Protein AF-A0A349PHR3-F1 (afdb_monomer)

Solvent-accessible surface area (backbone atoms only — not comparable to full-atom values): 12576 Å² total; per-residue (Å²): 135,86,79,81,54,74,72,58,55,54,52,53,52,52,51,49,53,53,52,50,49,48,57,55,53,65,63,70,66,66,76,68,37,60,29,52,34,39,38,37,39,33,27,67,46,42,66,54,69,67,26,70,79,80,62,69,83,48,70,65,55,51,51,50,51,50,54,54,55,48,50,53,45,59,47,47,75,67,58,53,95,42,33,35,38,40,33,39,35,74,45,47,64,70,58,47,63,70,29,44,84,74,42,66,46,42,38,50,51,50,51,36,33,72,72,43,44,85,36,43,45,79,45,58,47,95,66,96,73,69,46,48,66,58,45,50,49,52,51,52,56,37,43,79,66,45,32,40,82,42,82,78,28,41,38,35,30,24,25,40,51,52,78,73,41,28,46,52,47,35,53,29,47,36,67,38,57,64,45,78,48,72,50,41,74,42,66,92,58,24,67,71,94,53,88,76,54,82,71,45,85,53,54,67,54,54,49,44,56,62,60,71,73,44,98,72,82,85,83,86,84,128

Foldseek 3Di:
DDDDDPVVVVVVVVVVVVVVVVVVVVVVPLPQAEAQEEEEAWALCPCVVVCVVPHPPDPVVVVQSVVLLVVVLVVLLVADPNYAYEYEHAAAPVVLVVCCPPDDRSVSLVSSCVSQPLRYHYDYDPDQAAALVNLVVVQVSCVVSRYHYDLQHAAEFEYEDVPRIRLRVQVRCCVNVVRPDRYHYDVVSYDDDPVPCVPPPCPVVSCCCVVVVDPDDDDPDD

Mean predicted aligned error: 12.17 Å

Sequence (222 aa):
MSKEWPGQVAKKEIERTKNVSKSIIENKEMKEKKVVKIHFLIHPGYLSDVKFHGYITSNEELENYNLLMDKYIEQAKKIGENELMVIFSHTEKDDFKKDLFTKLYTKKIKEIKDILGNRSIVIFMDGYELDEKDIENIKKIASARGYKFNENVLTEAYGEMLTNCVVNWAVGLNKAGKFINKTTIRSKLTDLDTSDWTKSKDLPKIKKEYEEGYEGNYVNII

Radius of gyration: 22.59 Å; Cα contacts (8 Å, |Δi|>4): 272; chains: 1; bounding box: 75×50×40 Å

pLDDT: mean 76.88, std 19.84, range [28.78, 98.5]

Nearest PDB structures (foldseek):
  4zcq-assembly1_A-2  TM=3.646E-01  e=7.552E-03  Plasmodium falciparum 3D7
  7py9-assembly1_A  TM=3.901E-01  e=1.181E-02  Plasmodium falciparum
  3wql-assembly2_D  TM=2.836E-01  e=3.727E-02  Mycobacterium tuberculosis
  4zdj-assembly1_A  TM=2.692E-01  e=3.471E+00  Mycobacterium tuberculosis H37Rv
  8fvd-assembly1_A-2  TM=2.038E-01  e=3.055E+00  Escherichia coli

Structure (mmCIF, N/CA/C/O backbone):
data_AF-A0A349PHR3-F1
#
_entry.id   AF-A0A349PHR3-F1
#
loop_
_atom_site.group_PDB
_atom_site.id
_atom_site.type_symbol
_atom_site.label_atom_id
_atom_site.label_alt_id
_atom_site.label_comp_id
_atom_site.label_asym_id
_atom_site.label_entity_id
_atom_site.label_seq_id
_atom_site.pdbx_PDB_ins_code
_atom_site.Cartn_x
_atom_site.Cartn_y
_atom_site.Cartn_z
_atom_site.occupancy
_atom_site.B_iso_or_equiv
_atom_site.auth_seq_id
_atom_site.auth_comp_id
_atom_site.auth_asym_id
_atom_site.auth_atom_id
_atom_site.pdbx_PDB_model_num
ATOM 1 N N . MET A 1 1 ? -50.017 -32.350 -12.535 1.00 45.41 1 MET A N 1
ATOM 2 C CA . MET A 1 1 ? -49.405 -31.195 -11.839 1.00 45.41 1 MET A CA 1
ATOM 3 C C . MET A 1 1 ? -49.834 -31.237 -10.378 1.00 45.41 1 MET A C 1
ATOM 5 O O . MET A 1 1 ? -51.006 -31.013 -10.102 1.00 45.41 1 MET A O 1
ATOM 9 N N . SER A 1 2 ? -48.946 -31.623 -9.458 1.00 49.09 2 SER A N 1
ATOM 10 C CA . SER A 1 2 ? -49.258 -31.697 -8.023 1.00 49.09 2 SER A CA 1
ATOM 11 C C . SER A 1 2 ? -49.230 -30.298 -7.408 1.00 49.09 2 SER A C 1
ATOM 13 O O . SER A 1 2 ? -48.183 -29.653 -7.397 1.00 49.09 2 SER A O 1
ATOM 15 N N . LYS A 1 3 ? -50.375 -29.822 -6.911 1.00 55.03 3 LYS A N 1
ATOM 16 C CA . LYS A 1 3 ? -50.445 -28.599 -6.101 1.00 55.03 3 LYS A CA 1
ATOM 17 C C . LYS A 1 3 ? -49.887 -28.917 -4.710 1.00 55.03 3 LYS A C 1
ATOM 19 O O . LYS A 1 3 ? -50.399 -29.822 -4.052 1.00 55.03 3 LYS A O 1
ATOM 24 N N . GLU A 1 4 ? -48.823 -28.223 -4.301 1.00 54.09 4 GLU A N 1
ATOM 25 C CA . GLU A 1 4 ? -48.283 -28.323 -2.938 1.00 54.09 4 GLU A CA 1
ATOM 26 C C . GLU A 1 4 ? -49.389 -27.994 -1.921 1.00 54.09 4 GLU A C 1
ATOM 28 O O . GLU A 1 4 ? -50.206 -27.093 -2.130 1.00 54.09 4 GLU A O 1
ATOM 33 N N . TRP A 1 5 ? -49.441 -28.757 -0.829 1.00 56.88 5 TRP A N 1
ATOM 34 C CA . TRP A 1 5 ? -50.451 -28.569 0.210 1.00 56.88 5 TRP A CA 1
ATOM 35 C C . TRP A 1 5 ? -50.189 -27.264 0.984 1.00 56.88 5 TRP A C 1
ATOM 37 O O . TRP A 1 5 ? -49.035 -26.996 1.329 1.00 56.88 5 TRP A O 1
ATOM 47 N N . PRO A 1 6 ? -51.226 -26.484 1.353 1.00 58.38 6 PRO A N 1
ATOM 48 C CA . PRO A 1 6 ? -51.065 -25.184 2.021 1.00 58.38 6 PRO A CA 1
ATOM 49 C C . PRO A 1 6 ? -50.175 -25.219 3.278 1.00 58.38 6 PRO A C 1
ATOM 51 O O . PRO A 1 6 ? -49.424 -24.284 3.547 1.00 58.38 6 PRO A O 1
ATOM 54 N N . GLY A 1 7 ? -50.188 -26.334 4.020 1.00 59.53 7 GLY A N 1
ATOM 55 C CA . GLY A 1 7 ? -49.346 -26.527 5.206 1.00 59.53 7 GLY A CA 1
ATOM 56 C C . GLY A 1 7 ? -47.845 -26.703 4.924 1.00 59.53 7 GLY A C 1
ATOM 57 O O . GLY A 1 7 ? -47.030 -26.455 5.812 1.00 59.53 7 GLY A O 1
ATOM 58 N N . GLN A 1 8 ? -47.454 -27.105 3.710 1.00 59.97 8 GLN A N 1
ATOM 59 C CA . GLN A 1 8 ? -46.046 -27.204 3.294 1.00 59.97 8 GLN A CA 1
ATOM 60 C C . GLN A 1 8 ? -45.485 -25.837 2.884 1.00 59.97 8 GLN A C 1
ATOM 62 O O . GLN A 1 8 ? -44.327 -25.537 3.179 1.00 59.97 8 GLN A O 1
ATOM 67 N N . VAL A 1 9 ? -46.326 -24.987 2.287 1.00 63.41 9 VAL A N 1
ATOM 68 C CA . VAL A 1 9 ? -45.980 -23.608 1.913 1.00 63.41 9 VAL A CA 1
ATOM 69 C C . VAL A 1 9 ? -45.727 -22.765 3.168 1.00 63.41 9 VAL A C 1
ATOM 71 O O . VAL A 1 9 ? -44.671 -22.148 3.290 1.00 63.41 9 VAL A O 1
ATOM 74 N N . ALA A 1 10 ? -46.614 -22.853 4.166 1.00 62.81 10 ALA A N 1
ATOM 75 C CA . ALA A 1 10 ? -46.469 -22.125 5.428 1.00 62.81 10 ALA A CA 1
ATOM 76 C C . ALA A 1 10 ? -45.203 -22.520 6.217 1.00 62.81 10 ALA A C 1
ATOM 78 O O . ALA A 1 10 ? -44.524 -21.660 6.776 1.00 62.81 10 ALA A O 1
ATOM 79 N N . LYS A 1 11 ? -44.831 -23.810 6.238 1.00 64.75 11 LYS A N 1
ATOM 80 C CA . LYS A 1 11 ? -43.599 -24.268 6.909 1.00 64.75 11 LYS A CA 1
ATOM 81 C C . LYS A 1 11 ? -42.330 -23.748 6.226 1.00 64.75 11 LYS A C 1
ATOM 83 O O . LYS A 1 11 ? -41.444 -23.254 6.921 1.00 64.75 11 LYS A O 1
ATOM 88 N N . LYS A 1 12 ? -42.270 -23.787 4.887 1.00 64.62 12 LYS A N 1
ATOM 89 C CA . LYS A 1 12 ? -41.150 -23.221 4.111 1.00 64.62 12 LYS A CA 1
ATOM 90 C C . LYS A 1 12 ? -41.003 -21.716 4.341 1.00 64.62 12 LYS A C 1
ATOM 92 O O . LYS A 1 12 ? -39.885 -21.222 4.432 1.00 64.62 12 LYS A O 1
ATOM 97 N N . GLU A 1 13 ? -42.109 -20.985 4.444 1.00 59.78 13 GLU A N 1
ATOM 98 C CA . GLU A 1 13 ? -42.100 -19.528 4.611 1.00 59.78 13 GLU A CA 1
ATOM 99 C C . GLU A 1 13 ? -41.657 -19.098 6.020 1.00 59.78 13 GLU A C 1
ATOM 101 O O . GLU A 1 13 ? -40.880 -18.149 6.161 1.00 59.78 13 GLU A O 1
ATOM 106 N N . ILE A 1 14 ? -42.037 -19.864 7.051 1.00 67.12 14 ILE A N 1
ATOM 107 C CA . ILE A 1 14 ? -41.562 -19.694 8.435 1.00 67.12 14 ILE A CA 1
ATOM 108 C C . ILE A 1 14 ? -40.063 -20.020 8.559 1.00 67.12 14 ILE A C 1
ATOM 110 O O . ILE A 1 14 ? -39.328 -19.313 9.249 1.00 67.12 14 ILE A O 1
ATOM 114 N N . GLU A 1 15 ? -39.570 -21.066 7.891 1.00 62.00 15 GLU A N 1
ATOM 115 C CA . GLU A 1 15 ? -38.131 -21.374 7.862 1.00 62.00 15 GLU A CA 1
ATOM 116 C C . GLU A 1 15 ? -37.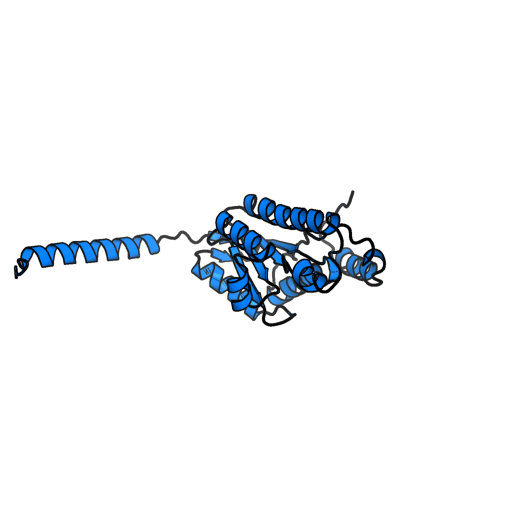328 -20.313 7.106 1.00 62.00 15 GLU A C 1
ATOM 118 O O . GLU A 1 15 ? -36.250 -19.919 7.555 1.00 62.00 15 GLU A O 1
ATOM 123 N N . ARG A 1 16 ? -37.867 -19.781 6.003 1.00 61.28 16 ARG A N 1
ATOM 124 C CA . ARG A 1 16 ? -37.243 -18.680 5.259 1.00 61.28 16 ARG A CA 1
ATOM 125 C C . ARG A 1 16 ? -37.130 -17.422 6.111 1.00 61.28 16 ARG A C 1
ATOM 127 O O . ARG A 1 16 ? -36.059 -16.830 6.167 1.00 61.28 16 ARG A O 1
ATOM 134 N N . THR A 1 17 ? -38.197 -17.040 6.811 1.00 57.16 17 THR A N 1
ATOM 135 C CA . THR A 1 17 ? -38.182 -15.871 7.706 1.00 57.16 17 THR A CA 1
ATOM 136 C C . THR A 1 17 ? -37.258 -16.069 8.904 1.00 57.16 17 THR A C 1
ATOM 138 O O . THR A 1 17 ? -36.559 -15.127 9.267 1.00 57.16 17 THR A O 1
ATOM 141 N N . LYS A 1 18 ? -37.165 -17.282 9.467 1.00 57.50 18 LYS A N 1
ATOM 142 C CA . LYS A 1 18 ? -36.185 -17.608 10.520 1.00 57.50 18 LYS A CA 1
ATOM 143 C C . LYS A 1 18 ? -34.737 -17.561 10.028 1.00 57.50 18 LYS A C 1
ATOM 145 O O . LYS A 1 18 ? -33.874 -17.071 10.748 1.00 57.50 18 LYS A O 1
ATOM 150 N N . ASN A 1 19 ? -34.455 -18.025 8.812 1.00 54.72 19 ASN A N 1
ATOM 151 C CA . ASN A 1 19 ? -33.108 -17.942 8.238 1.00 54.72 19 ASN A CA 1
ATOM 152 C C . ASN A 1 19 ? -32.719 -16.499 7.893 1.00 54.72 19 ASN A C 1
ATOM 154 O O . ASN A 1 19 ? -31.592 -16.084 8.158 1.00 54.72 19 ASN A O 1
ATOM 158 N N . VAL A 1 20 ? -33.662 -15.708 7.374 1.00 56.00 20 VAL A N 1
ATOM 159 C CA . VAL A 1 20 ? -33.454 -14.279 7.112 1.00 56.00 20 VAL A CA 1
ATOM 160 C C . VAL A 1 20 ? -33.231 -13.524 8.422 1.00 56.00 20 VAL A C 1
ATOM 162 O O . VAL A 1 20 ? -32.259 -12.779 8.527 1.00 56.00 20 VAL A O 1
ATOM 165 N N . SER A 1 21 ? -34.038 -13.765 9.459 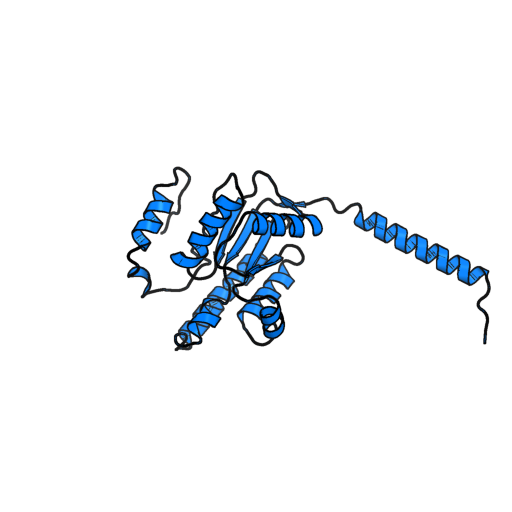1.00 52.09 21 SER A N 1
ATOM 166 C CA . SER A 1 21 ? -33.853 -13.110 10.758 1.00 52.09 21 SER A CA 1
ATOM 167 C C . SER A 1 21 ? -32.532 -13.502 11.420 1.00 52.09 21 SER A C 1
ATOM 169 O O . SER A 1 21 ? -31.841 -12.626 11.933 1.00 52.09 21 SER A O 1
ATOM 171 N N . LYS A 1 22 ? -32.108 -14.768 11.323 1.00 47.50 22 LYS A N 1
ATOM 172 C CA . LYS A 1 22 ? -30.804 -15.219 11.830 1.00 47.50 22 LYS A CA 1
ATOM 173 C C . LYS A 1 22 ? -29.631 -14.565 11.087 1.00 47.50 22 LYS A C 1
ATOM 175 O O . LYS A 1 22 ? -28.725 -14.069 11.743 1.00 47.50 22 LYS A O 1
ATOM 180 N N . SER A 1 23 ? -29.702 -14.426 9.759 1.00 51.38 23 SER A N 1
ATOM 181 C CA . SER A 1 23 ? -28.680 -13.703 8.973 1.00 51.38 23 SER A CA 1
ATOM 182 C C . SER A 1 23 ? -28.636 -12.191 9.243 1.00 51.38 23 SER A C 1
ATOM 184 O O . SER A 1 23 ? -27.585 -11.563 9.121 1.00 51.38 23 SER A O 1
ATOM 186 N N . ILE A 1 24 ? -29.767 -11.589 9.629 1.00 51.59 24 ILE A N 1
ATOM 187 C CA . ILE A 1 24 ? -29.847 -10.170 10.004 1.00 51.59 24 ILE A CA 1
ATOM 188 C C . ILE A 1 24 ? -29.285 -9.959 11.417 1.00 51.59 24 ILE A C 1
ATOM 190 O O . ILE A 1 24 ? -28.655 -8.934 11.677 1.00 51.59 24 ILE A O 1
ATOM 194 N N . ILE A 1 25 ? -29.487 -10.920 12.324 1.00 50.75 25 ILE A N 1
ATOM 195 C CA . ILE A 1 25 ? -28.972 -10.874 13.698 1.00 50.75 25 ILE A CA 1
ATOM 196 C C . ILE A 1 25 ? -27.465 -11.175 13.730 1.00 50.75 25 ILE A C 1
ATOM 198 O O . ILE A 1 25 ? -26.729 -10.437 14.378 1.00 50.75 25 ILE A O 1
ATOM 202 N N . GLU A 1 26 ? -26.978 -12.159 12.969 1.00 46.06 26 GLU A N 1
ATOM 203 C CA . GLU A 1 26 ? -25.538 -12.459 12.854 1.00 46.06 26 GLU A CA 1
ATOM 204 C C . GLU A 1 26 ? -24.746 -11.300 12.213 1.00 46.06 26 GLU A C 1
ATOM 206 O O . GLU A 1 26 ? -23.590 -11.078 12.564 1.00 46.06 26 GLU A O 1
ATOM 211 N N . ASN A 1 27 ? -25.379 -10.479 11.365 1.00 48.00 27 ASN A N 1
ATOM 212 C CA . ASN A 1 27 ? -24.777 -9.242 10.847 1.00 48.00 27 ASN A CA 1
ATOM 213 C C . ASN A 1 27 ? -24.788 -8.065 11.842 1.00 48.00 27 ASN A C 1
ATOM 215 O O . ASN A 1 27 ? -24.063 -7.092 11.638 1.00 48.00 27 ASN A O 1
ATOM 219 N N . LYS A 1 28 ? -25.596 -8.113 12.910 1.00 44.31 28 LYS A N 1
ATOM 220 C CA . LYS A 1 28 ? -25.728 -7.010 13.880 1.00 44.31 28 LYS A CA 1
ATOM 221 C C . LYS A 1 28 ? -24.691 -7.039 15.006 1.00 44.31 28 LYS A C 1
ATOM 223 O O . LYS A 1 28 ? -24.535 -6.030 15.686 1.00 44.31 28 LYS A O 1
ATOM 228 N N . GLU A 1 29 ? -23.950 -8.136 15.165 1.00 45.47 29 GLU A N 1
ATOM 229 C CA . GLU A 1 29 ? -22.867 -8.271 16.151 1.00 45.47 29 GLU A CA 1
ATOM 230 C C . GLU A 1 29 ? -21.478 -8.430 15.510 1.00 45.47 29 GLU A C 1
ATOM 232 O O . GLU A 1 29 ? -20.589 -9.081 16.065 1.00 45.47 29 GLU A O 1
ATOM 237 N N . MET A 1 30 ? -21.215 -7.787 14.366 1.00 53.91 30 MET A N 1
ATOM 238 C CA . MET A 1 30 ? -19.819 -7.485 14.041 1.00 53.91 30 MET A CA 1
ATOM 239 C C . MET A 1 30 ? -19.296 -6.511 15.100 1.00 53.91 30 MET A C 1
ATOM 241 O O . MET A 1 30 ? -19.523 -5.305 15.016 1.00 53.91 30 MET A O 1
ATOM 245 N N . LYS A 1 31 ? -18.606 -7.042 16.120 1.00 64.06 31 LYS A N 1
ATOM 246 C CA . LYS A 1 31 ? -17.778 -6.242 17.026 1.00 64.06 31 LYS A CA 1
ATOM 247 C C . LYS A 1 31 ? -16.831 -5.422 16.164 1.00 64.06 31 LYS A C 1
ATOM 249 O O . LYS A 1 31 ? -15.899 -5.947 15.559 1.00 64.06 31 LYS A O 1
ATOM 254 N N . GLU A 1 32 ? -17.132 -4.140 16.089 1.00 74.69 32 GLU A N 1
ATOM 255 C CA . GLU A 1 32 ? -16.402 -3.177 15.294 1.00 74.69 32 GLU A CA 1
ATOM 256 C C . GLU A 1 32 ? -14.923 -3.178 15.693 1.00 74.69 32 GLU A C 1
ATOM 258 O O . GLU A 1 32 ? -14.577 -3.005 16.866 1.00 74.69 32 GLU A O 1
ATOM 263 N N . LYS A 1 33 ? -14.039 -3.424 14.724 1.00 88.19 33 LYS A N 1
ATOM 264 C CA . LYS A 1 33 ? -12.601 -3.548 14.967 1.00 88.19 33 LYS A CA 1
ATOM 265 C C . LYS A 1 33 ? -11.946 -2.179 14.856 1.00 88.19 33 LYS A C 1
ATOM 267 O O . LYS A 1 33 ? -12.057 -1.509 13.829 1.00 88.19 33 LYS A O 1
ATOM 272 N N . LYS A 1 34 ? -11.240 -1.754 15.903 1.00 92.62 34 LYS A N 1
ATOM 273 C CA . LYS A 1 34 ? -10.456 -0.513 15.866 1.00 92.62 34 LYS A CA 1
ATOM 274 C C . LYS A 1 34 ? -9.141 -0.757 15.137 1.00 92.62 34 LYS A C 1
ATOM 276 O O . LYS A 1 34 ? -8.367 -1.618 15.540 1.00 92.62 34 LYS A O 1
ATOM 281 N N . VAL A 1 35 ? -8.884 0.021 14.095 1.00 93.75 35 VAL A N 1
ATOM 282 C CA . VAL A 1 35 ? -7.637 -0.030 13.330 1.00 93.75 35 VAL A CA 1
ATOM 283 C C . VAL A 1 35 ? -6.538 0.653 14.129 1.00 93.75 35 VAL A C 1
ATOM 285 O O . VAL A 1 35 ? -6.655 1.834 14.450 1.00 93.75 35 VAL A O 1
ATOM 288 N N . VAL A 1 36 ? -5.471 -0.080 14.441 1.00 95.12 36 VAL A N 1
ATOM 289 C CA . VAL A 1 36 ? -4.308 0.450 15.174 1.00 95.12 36 VAL A CA 1
ATOM 290 C C . VAL A 1 36 ? -3.174 0.869 14.244 1.00 95.12 36 VAL A C 1
ATOM 292 O O . VAL A 1 36 ? -2.389 1.744 14.604 1.00 95.12 36 VAL A O 1
ATOM 295 N N . LYS A 1 37 ? -3.105 0.288 13.040 1.00 96.88 37 LYS A N 1
ATOM 296 C CA . LYS A 1 37 ? -2.098 0.622 12.032 1.00 96.88 37 LYS A CA 1
ATOM 297 C C . LYS A 1 37 ? -2.620 0.449 10.606 1.00 96.88 37 LYS A C 1
ATOM 299 O O . LYS A 1 37 ? -3.378 -0.483 10.330 1.00 96.88 37 LYS A O 1
ATOM 304 N N . ILE A 1 38 ? -2.177 1.319 9.703 1.00 97.31 38 ILE A N 1
ATOM 305 C CA . ILE A 1 38 ? -2.417 1.221 8.263 1.00 97.31 38 ILE A CA 1
ATOM 306 C C . ILE A 1 38 ? -1.081 1.131 7.531 1.00 97.31 38 ILE A C 1
ATOM 308 O O . ILE A 1 38 ? -0.176 1.930 7.757 1.00 97.31 38 ILE A O 1
ATOM 312 N N . HIS A 1 39 ? -0.988 0.159 6.635 1.00 98.25 39 HIS A N 1
ATOM 313 C CA . HIS A 1 39 ? 0.140 -0.059 5.745 1.00 98.25 39 HIS A CA 1
ATOM 314 C C . HIS A 1 39 ? -0.225 0.420 4.344 1.00 98.25 39 HIS A C 1
ATOM 316 O O . HIS A 1 39 ? -1.126 -0.135 3.723 1.00 98.25 39 HIS A O 1
ATOM 322 N N . PHE A 1 40 ? 0.464 1.431 3.842 1.00 97.44 40 PHE A N 1
ATOM 323 C CA . PHE A 1 40 ? 0.283 1.972 2.506 1.00 97.44 40 PHE A CA 1
ATOM 324 C C . PHE A 1 40 ? 1.320 1.368 1.562 1.00 97.44 40 PHE A C 1
ATOM 326 O O . PHE A 1 40 ? 2.506 1.676 1.664 1.00 97.44 40 PHE A O 1
ATOM 333 N N . LEU A 1 41 ? 0.856 0.507 0.656 1.00 97.00 41 LEU A N 1
ATOM 334 C CA . LEU A 1 41 ? 1.654 -0.043 -0.432 1.00 97.00 41 LEU A CA 1
ATOM 335 C C . LEU A 1 41 ? 1.469 0.835 -1.675 1.00 97.00 41 LEU A C 1
ATOM 337 O O . LEU A 1 41 ? 0.390 0.857 -2.270 1.00 97.00 41 LEU A O 1
ATOM 341 N N . ILE A 1 42 ? 2.509 1.578 -2.037 1.00 93.81 42 ILE A N 1
ATOM 342 C CA . ILE A 1 42 ? 2.483 2.595 -3.086 1.00 93.81 42 ILE A CA 1
ATOM 343 C C . ILE A 1 42 ? 2.948 1.996 -4.414 1.00 93.81 42 ILE A C 1
ATOM 345 O O . ILE A 1 42 ? 4.096 1.579 -4.548 1.00 93.81 42 ILE A O 1
ATOM 349 N N . HIS A 1 43 ? 2.051 1.993 -5.396 1.00 91.00 43 HIS A N 1
ATOM 350 C CA . HIS A 1 43 ? 2.325 1.698 -6.803 1.00 91.00 43 HIS A CA 1
ATOM 351 C C . HIS A 1 43 ? 3.070 0.376 -7.079 1.00 91.00 43 HIS A C 1
ATOM 353 O O . HIS A 1 43 ? 4.031 0.373 -7.848 1.00 91.00 43 HIS A O 1
ATOM 359 N N . PRO A 1 44 ? 2.657 -0.767 -6.495 1.00 91.00 44 PRO A N 1
ATOM 360 C CA . PRO A 1 44 ? 3.272 -2.042 -6.848 1.00 91.00 44 PRO A CA 1
ATOM 361 C C . PRO A 1 44 ? 2.988 -2.351 -8.327 1.00 91.00 44 PRO A C 1
ATOM 363 O O . PRO A 1 44 ? 1.827 -2.400 -8.739 1.00 91.00 44 PRO A O 1
ATOM 366 N N . GLY A 1 45 ? 4.031 -2.576 -9.121 1.00 86.81 45 GLY A N 1
ATOM 367 C CA . GLY A 1 45 ? 3.924 -2.754 -10.570 1.00 86.81 45 GLY A CA 1
ATOM 368 C C . GLY A 1 45 ? 4.333 -1.558 -11.413 1.00 86.81 45 GLY A C 1
ATOM 369 O O . GLY A 1 45 ? 4.493 -1.731 -12.621 1.00 86.81 45 GLY A O 1
ATOM 370 N N . TYR A 1 46 ? 4.529 -0.378 -10.834 1.00 85.62 46 TYR A N 1
ATOM 371 C CA . TYR A 1 46 ? 4.825 0.831 -11.598 1.00 85.62 46 TYR A CA 1
ATOM 372 C C . TYR A 1 46 ? 6.146 0.750 -12.351 1.00 85.62 46 TYR A C 1
ATOM 374 O O . TYR A 1 46 ? 6.193 1.043 -13.543 1.00 85.62 46 TYR A O 1
ATOM 382 N N . LEU A 1 47 ? 7.209 0.283 -11.701 1.00 78.69 47 LEU A N 1
ATOM 383 C CA . LEU A 1 47 ? 8.474 -0.024 -12.345 1.00 78.69 47 LEU A CA 1
ATOM 384 C C . LEU A 1 47 ? 8.267 -1.008 -13.482 1.00 78.69 47 LEU A C 1
ATOM 386 O O . LEU A 1 47 ? 8.860 -0.812 -14.532 1.00 78.69 47 LEU A O 1
ATOM 390 N N . SER A 1 48 ? 7.416 -2.022 -13.317 1.00 76.75 48 SER A N 1
ATOM 391 C CA . SER A 1 48 ? 7.154 -2.938 -14.421 1.00 76.75 48 SER A CA 1
ATOM 392 C C . SER A 1 48 ? 6.445 -2.236 -15.589 1.00 76.75 48 SER A C 1
ATOM 394 O O . SER A 1 48 ? 6.910 -2.274 -16.717 1.00 76.75 48 SER A O 1
ATOM 396 N N . ASP A 1 49 ? 5.392 -1.464 -15.369 1.00 75.50 49 ASP A N 1
ATOM 397 C CA . ASP A 1 49 ? 4.671 -0.881 -16.507 1.00 75.50 49 ASP A CA 1
ATOM 398 C C . ASP A 1 49 ? 5.412 0.299 -17.163 1.00 75.50 49 ASP A C 1
ATOM 400 O O . ASP A 1 49 ? 5.389 0.449 -18.388 1.00 75.50 49 ASP A O 1
ATOM 404 N N . VAL A 1 50 ? 6.132 1.103 -16.376 1.00 69.00 50 VAL A N 1
ATOM 405 C CA . VAL A 1 50 ? 6.889 2.263 -16.870 1.00 69.00 50 VAL A CA 1
ATOM 406 C C . VAL A 1 50 ? 8.249 1.858 -17.438 1.00 69.00 50 VAL A C 1
ATOM 408 O O . VAL A 1 50 ? 8.672 2.419 -18.448 1.00 69.00 50 VAL A O 1
ATOM 411 N N . LYS A 1 51 ? 8.935 0.863 -16.854 1.00 60.56 51 LYS A N 1
ATOM 412 C CA . LYS A 1 51 ? 10.228 0.384 -17.374 1.00 60.56 51 LYS A CA 1
ATOM 413 C C . LYS A 1 51 ? 10.106 -0.708 -18.428 1.00 60.56 51 LYS A C 1
ATOM 415 O O . LYS A 1 51 ? 11.059 -0.872 -19.179 1.00 60.56 51 LYS A O 1
ATOM 420 N N . PHE A 1 52 ? 9.002 -1.440 -18.575 1.00 53.16 52 PHE A N 1
ATOM 421 C CA . PHE A 1 52 ? 8.903 -2.432 -19.664 1.00 53.16 52 PHE A CA 1
ATOM 422 C C . PHE A 1 52 ? 8.719 -1.795 -21.057 1.00 53.16 52 PHE A C 1
ATOM 424 O O . PHE A 1 52 ? 8.724 -2.504 -22.058 1.00 53.16 52 PHE A O 1
ATOM 431 N N . HIS A 1 53 ? 8.690 -0.460 -21.140 1.00 47.81 53 HIS A N 1
ATOM 432 C CA . HIS A 1 53 ? 8.962 0.296 -22.367 1.00 47.81 53 HIS A CA 1
ATOM 433 C C . HIS A 1 53 ? 10.461 0.637 -22.575 1.00 47.81 53 HIS A C 1
ATOM 435 O O . HIS A 1 53 ? 10.766 1.495 -23.401 1.00 47.81 53 HIS A O 1
ATOM 441 N N . GLY A 1 54 ? 11.412 -0.015 -21.876 1.00 45.34 54 GLY A N 1
ATOM 442 C CA . GLY A 1 54 ? 12.837 0.055 -22.259 1.00 45.34 54 GLY A CA 1
ATOM 443 C C . GLY A 1 54 ? 13.946 -0.258 -21.236 1.00 45.34 54 GLY A C 1
ATOM 444 O O . GLY A 1 54 ? 15.100 -0.044 -21.587 1.00 45.34 54 GLY A O 1
ATOM 445 N N . TYR A 1 55 ? 13.671 -0.724 -20.009 1.00 49.69 55 TYR A N 1
ATOM 446 C CA . TYR A 1 55 ? 14.686 -0.784 -18.938 1.00 49.69 55 TYR A CA 1
ATOM 447 C C . TYR A 1 55 ? 14.755 -2.046 -18.061 1.00 49.69 55 TYR A C 1
ATOM 449 O O . TYR A 1 55 ? 15.783 -2.196 -17.423 1.00 49.69 55 TYR A O 1
ATOM 457 N N . ILE A 1 56 ? 13.780 -2.972 -18.017 1.00 53.56 56 ILE A N 1
ATOM 458 C CA . ILE A 1 56 ? 14.110 -4.331 -17.517 1.00 53.56 56 ILE A CA 1
ATOM 459 C C . ILE A 1 56 ? 14.753 -5.067 -18.683 1.00 53.56 56 ILE A C 1
ATOM 461 O O . ILE A 1 56 ? 14.072 -5.626 -19.542 1.00 53.56 56 ILE A O 1
ATOM 465 N N . THR A 1 57 ? 16.071 -4.960 -18.763 1.00 56.00 57 THR A N 1
ATOM 466 C CA . THR A 1 57 ? 16.866 -5.453 -19.894 1.00 56.00 57 THR A CA 1
ATOM 467 C C . THR A 1 57 ? 17.596 -6.749 -19.560 1.00 56.00 57 THR A C 1
ATOM 469 O O . THR A 1 57 ? 18.173 -7.375 -20.449 1.00 56.00 57 THR A O 1
ATOM 472 N N . SER A 1 58 ? 17.538 -7.181 -18.295 1.00 68.62 58 SER A N 1
ATOM 473 C CA . SER A 1 58 ? 18.247 -8.354 -17.789 1.00 68.62 58 SER A CA 1
ATOM 474 C C . SER A 1 58 ? 17.379 -9.249 -16.894 1.00 68.62 58 SER A C 1
ATOM 476 O O . SER A 1 58 ? 16.426 -8.806 -16.252 1.00 68.62 58 SER A O 1
ATOM 478 N N . ASN A 1 59 ? 17.744 -10.534 -16.820 1.00 77.12 59 ASN A N 1
ATOM 479 C CA . ASN A 1 59 ? 17.120 -11.488 -15.898 1.00 77.12 59 ASN A CA 1
ATOM 480 C C . ASN A 1 59 ? 17.320 -11.086 -14.425 1.00 77.12 59 ASN A C 1
ATOM 482 O O . ASN A 1 59 ? 16.438 -11.326 -13.610 1.00 77.12 59 ASN A O 1
ATOM 486 N N . GLU A 1 60 ? 18.440 -10.436 -14.097 1.00 77.31 60 GLU A N 1
ATOM 487 C CA . GLU A 1 60 ? 18.753 -9.972 -12.740 1.00 77.31 60 GLU A CA 1
ATOM 488 C C . GLU A 1 60 ? 17.756 -8.913 -12.254 1.00 77.31 60 GLU A C 1
ATOM 490 O O . GLU A 1 60 ? 17.251 -8.990 -11.136 1.00 77.31 60 GLU A O 1
ATOM 495 N N . GLU A 1 61 ? 17.407 -7.944 -13.100 1.00 75.12 61 GLU A N 1
ATOM 496 C CA . GLU A 1 61 ? 16.401 -6.928 -12.774 1.00 75.12 61 GLU A CA 1
ATOM 497 C C . GLU A 1 61 ? 15.011 -7.543 -12.563 1.00 75.12 61 GLU A C 1
ATOM 499 O O . GLU A 1 61 ? 14.278 -7.115 -11.669 1.00 75.12 61 GLU A O 1
ATOM 504 N N . LEU A 1 62 ? 14.658 -8.570 -13.344 1.00 78.69 62 LEU A N 1
ATOM 505 C CA . LEU A 1 62 ? 13.410 -9.314 -13.171 1.00 78.69 62 LEU A CA 1
ATOM 506 C C . LEU A 1 62 ? 13.397 -10.119 -11.861 1.00 78.69 62 LEU A C 1
ATOM 508 O O . LEU A 1 62 ? 12.391 -10.118 -11.153 1.00 78.69 62 LEU A O 1
ATOM 512 N N . GLU A 1 63 ? 14.495 -10.791 -11.514 1.00 82.00 63 GLU A N 1
ATOM 513 C CA . GLU A 1 63 ? 14.631 -11.514 -10.243 1.00 82.00 63 GLU A CA 1
ATOM 514 C C . GLU A 1 63 ? 14.526 -10.566 -9.050 1.00 82.00 63 GLU A C 1
ATOM 516 O O . GLU A 1 63 ? 13.751 -10.805 -8.124 1.00 82.00 63 GLU A O 1
ATOM 521 N N . ASN A 1 64 ? 15.233 -9.443 -9.110 1.00 81.19 64 ASN A N 1
ATOM 522 C CA . ASN A 1 64 ? 15.159 -8.371 -8.131 1.00 81.19 64 ASN A CA 1
ATOM 523 C C . ASN A 1 64 ? 13.723 -7.855 -7.966 1.00 81.19 64 ASN A C 1
ATOM 525 O O . ASN A 1 64 ? 13.205 -7.778 -6.848 1.00 81.19 64 ASN A O 1
ATOM 529 N N . TYR A 1 65 ? 13.046 -7.571 -9.076 1.00 84.38 65 TYR A N 1
ATOM 530 C CA . TYR A 1 65 ? 11.646 -7.163 -9.074 1.00 84.38 65 TYR A CA 1
ATOM 531 C C . TYR A 1 65 ? 10.739 -8.197 -8.387 1.00 84.38 65 TYR A C 1
ATOM 533 O O . TYR A 1 65 ? 9.937 -7.845 -7.517 1.00 84.38 65 TYR A O 1
ATOM 541 N N . ASN A 1 66 ? 10.917 -9.483 -8.699 1.00 87.69 66 ASN A N 1
ATOM 542 C CA . ASN A 1 66 ? 10.182 -10.570 -8.052 1.00 87.69 66 ASN A CA 1
ATOM 543 C C . ASN A 1 66 ? 10.446 -10.612 -6.541 1.00 87.69 66 ASN A C 1
ATOM 545 O O . ASN A 1 66 ? 9.497 -10.714 -5.765 1.00 87.69 66 ASN A O 1
ATOM 549 N N . LEU A 1 67 ? 11.703 -10.459 -6.110 1.00 89.06 67 LEU A N 1
ATOM 550 C CA . LEU A 1 67 ? 12.074 -10.422 -4.692 1.00 89.06 67 LEU A CA 1
ATOM 551 C C . LEU A 1 67 ? 11.399 -9.264 -3.951 1.00 89.06 67 LEU A C 1
ATOM 553 O O . LEU A 1 67 ? 10.977 -9.428 -2.804 1.00 89.06 67 LEU A O 1
ATOM 557 N N . LEU A 1 68 ? 11.282 -8.090 -4.575 1.00 89.06 68 LEU A N 1
ATOM 558 C CA . LEU A 1 68 ? 10.557 -6.966 -3.984 1.00 89.06 68 LEU A CA 1
ATOM 559 C C . LEU A 1 68 ? 9.062 -7.271 -3.849 1.00 89.06 68 LEU A C 1
ATOM 561 O O . LEU A 1 68 ? 8.495 -7.068 -2.774 1.00 89.06 68 LEU A O 1
ATOM 565 N N . MET A 1 69 ? 8.439 -7.812 -4.898 1.00 92.44 69 MET A N 1
ATOM 566 C CA . MET A 1 69 ? 7.038 -8.235 -4.843 1.00 92.44 69 MET A CA 1
ATOM 567 C C . MET A 1 69 ? 6.802 -9.282 -3.748 1.00 92.44 69 MET A C 1
ATOM 569 O O . MET A 1 69 ? 5.821 -9.196 -3.006 1.00 92.44 69 MET A O 1
ATOM 573 N N . ASP A 1 70 ? 7.715 -10.239 -3.591 1.00 93.81 70 ASP A N 1
ATOM 574 C CA . ASP A 1 70 ? 7.640 -11.267 -2.552 1.00 93.81 70 ASP A CA 1
ATOM 575 C C . ASP A 1 70 ? 7.773 -10.676 -1.145 1.00 93.81 70 ASP A C 1
ATOM 577 O O . ASP A 1 70 ? 7.055 -11.093 -0.235 1.00 93.81 70 ASP A O 1
ATOM 581 N N . LYS A 1 71 ? 8.590 -9.632 -0.949 1.00 93.94 71 LYS A N 1
ATOM 582 C CA . LYS A 1 71 ? 8.627 -8.901 0.331 1.00 93.94 71 LYS A CA 1
ATOM 583 C C . LYS A 1 71 ? 7.266 -8.304 0.693 1.00 93.94 71 LYS A C 1
ATOM 585 O O . LYS A 1 71 ? 6.932 -8.272 1.878 1.00 93.94 71 LYS A O 1
ATOM 590 N N . TYR A 1 72 ? 6.468 -7.854 -0.277 1.00 96.44 72 TYR A N 1
ATOM 591 C CA . TYR A 1 72 ? 5.115 -7.345 -0.009 1.00 96.44 72 TYR A CA 1
ATOM 592 C C . TYR A 1 72 ? 4.157 -8.451 0.421 1.00 96.44 72 TYR A C 1
ATOM 594 O O . TYR A 1 72 ? 3.367 -8.244 1.346 1.00 96.44 72 TYR A O 1
ATOM 602 N N . ILE A 1 73 ? 4.268 -9.637 -0.182 1.00 97.94 73 ILE A N 1
ATOM 603 C CA . ILE A 1 73 ? 3.532 -10.827 0.263 1.00 97.94 73 ILE A CA 1
ATOM 604 C C . ILE A 1 73 ? 3.916 -11.182 1.703 1.00 97.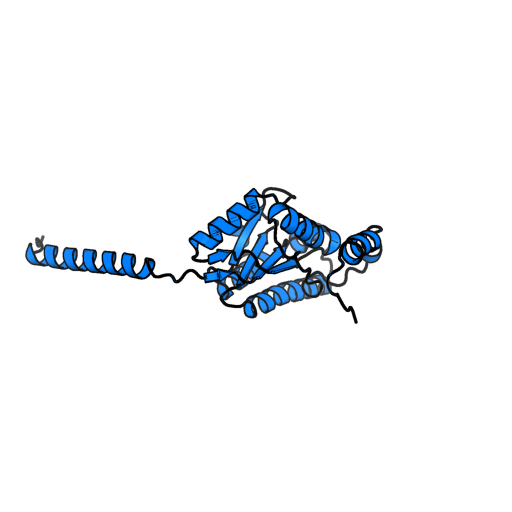94 73 ILE A C 1
ATOM 606 O O . ILE A 1 73 ? 3.048 -11.355 2.562 1.00 97.94 73 ILE A O 1
ATOM 610 N N . GLU A 1 74 ? 5.214 -11.247 1.996 1.00 97.38 74 GLU A N 1
ATOM 611 C CA . GLU A 1 74 ? 5.717 -11.561 3.336 1.00 97.38 74 GLU A CA 1
ATOM 612 C C . GLU A 1 74 ? 5.307 -10.516 4.372 1.00 97.38 74 GLU A C 1
ATOM 614 O O . GLU A 1 74 ? 5.009 -10.853 5.521 1.00 97.38 74 GLU A O 1
ATOM 619 N N . GLN A 1 75 ? 5.241 -9.246 3.977 1.00 97.25 75 GLN A N 1
ATOM 620 C CA . GLN A 1 75 ? 4.711 -8.195 4.829 1.00 97.25 75 GLN A CA 1
ATOM 621 C C . GLN A 1 75 ? 3.218 -8.405 5.100 1.00 97.25 75 GLN A C 1
ATOM 623 O O . GLN A 1 75 ? 2.808 -8.338 6.256 1.00 97.25 75 GLN A O 1
ATOM 628 N N . ALA A 1 76 ? 2.411 -8.734 4.086 1.00 98.12 76 ALA A N 1
ATOM 629 C CA . ALA A 1 76 ? 0.982 -9.003 4.254 1.00 98.12 76 ALA A CA 1
ATOM 630 C C . ALA A 1 76 ? 0.705 -10.148 5.246 1.00 98.12 76 ALA A C 1
ATOM 632 O O . ALA A 1 76 ? -0.213 -10.044 6.060 1.00 98.12 76 ALA A O 1
ATOM 633 N N . LYS A 1 77 ? 1.534 -11.199 5.258 1.00 98.12 77 LYS A N 1
ATOM 634 C CA . LYS A 1 77 ? 1.430 -12.309 6.228 1.00 98.12 77 LYS A CA 1
ATOM 635 C C . LYS A 1 77 ? 1.660 -11.878 7.682 1.00 98.12 77 LYS A C 1
ATOM 637 O O . LYS A 1 77 ? 1.174 -12.542 8.592 1.00 98.12 77 LYS A O 1
ATOM 642 N N . LYS A 1 78 ? 2.389 -10.781 7.912 1.00 97.38 78 LYS A N 1
ATOM 643 C CA . LYS A 1 78 ? 2.740 -10.262 9.249 1.00 97.38 78 LYS A CA 1
ATOM 644 C C . LYS A 1 78 ? 1.757 -9.219 9.783 1.00 97.38 78 LYS A C 1
ATOM 646 O O . LYS A 1 78 ? 1.826 -8.877 10.960 1.00 97.38 78 LYS A O 1
ATOM 651 N N . ILE A 1 79 ? 0.864 -8.700 8.940 1.00 96.88 79 ILE A N 1
ATOM 652 C CA . ILE A 1 79 ? -0.121 -7.686 9.332 1.00 96.88 79 ILE A CA 1
ATOM 653 C C . ILE A 1 79 ? -1.122 -8.294 10.317 1.00 96.88 79 ILE A C 1
ATOM 655 O O . ILE A 1 79 ? -1.757 -9.313 10.029 1.00 96.88 79 ILE A O 1
ATOM 659 N N . GLY A 1 80 ? -1.293 -7.634 11.464 1.00 94.62 80 GLY A N 1
ATOM 660 C CA . GLY A 1 80 ? -2.186 -8.071 12.538 1.00 94.62 80 GLY A CA 1
ATOM 661 C C . GLY A 1 80 ? -3.680 -7.948 12.207 1.00 94.62 80 GLY A C 1
ATOM 662 O O . GLY A 1 80 ? -4.090 -7.324 11.227 1.00 94.62 80 GLY A O 1
ATOM 663 N N . GLU A 1 81 ? -4.537 -8.527 13.049 1.00 93.25 81 GLU A N 1
ATOM 664 C CA . GLU A 1 81 ? -5.995 -8.543 12.822 1.00 93.25 81 GLU A CA 1
ATOM 665 C C . GLU A 1 81 ? -6.657 -7.155 12.847 1.00 93.25 81 GLU A C 1
ATOM 667 O O . GLU A 1 81 ? -7.686 -6.947 12.198 1.00 93.25 81 GLU A O 1
ATOM 672 N N . ASN A 1 82 ? -6.057 -6.218 13.585 1.00 94.44 82 ASN A N 1
ATOM 673 C CA . ASN A 1 82 ? -6.503 -4.830 13.747 1.00 94.44 82 ASN A CA 1
ATOM 674 C C . ASN A 1 82 ? -5.701 -3.858 12.871 1.00 94.44 82 ASN A C 1
ATOM 676 O O . ASN A 1 82 ? -5.646 -2.657 13.138 1.00 94.44 82 ASN A O 1
ATOM 680 N N . GLU A 1 83 ? -5.044 -4.376 11.842 1.00 97.31 83 GLU A N 1
ATOM 681 C CA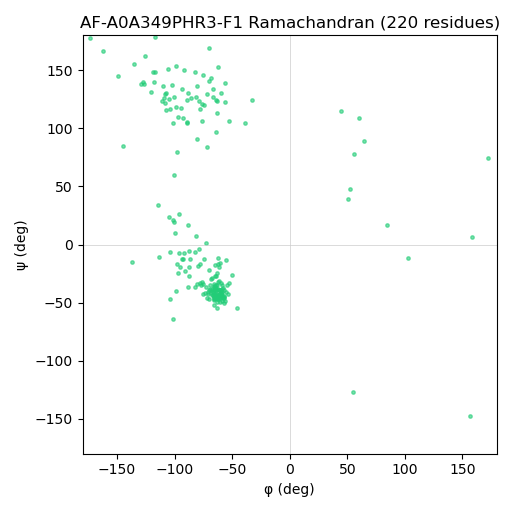 . GLU A 1 83 ? -4.255 -3.597 10.903 1.00 97.31 83 GLU A CA 1
ATOM 682 C C . GLU A 1 83 ? -4.827 -3.747 9.491 1.00 97.31 83 GLU A C 1
ATOM 684 O O . GLU A 1 83 ? -5.396 -4.785 9.138 1.00 97.31 83 GLU A O 1
ATOM 689 N N . LEU A 1 84 ? -4.692 -2.695 8.687 1.00 97.62 84 LEU A N 1
ATOM 690 C CA . LEU A 1 84 ? -5.146 -2.667 7.298 1.00 97.62 84 LEU A CA 1
ATOM 691 C C . LEU A 1 84 ? -3.963 -2.477 6.358 1.00 97.62 84 LEU A C 1
ATOM 693 O O . LEU A 1 84 ? -3.019 -1.766 6.693 1.00 97.62 84 LEU A O 1
ATOM 697 N N . MET A 1 85 ? -4.054 -3.043 5.158 1.00 98.50 85 MET A N 1
ATOM 698 C CA . MET A 1 85 ? -3.204 -2.655 4.038 1.00 98.50 85 MET A CA 1
ATOM 699 C C . MET A 1 85 ? -4.043 -1.914 3.002 1.00 98.50 85 MET A C 1
ATOM 701 O O . MET A 1 85 ? -5.060 -2.428 2.534 1.00 98.50 85 MET A O 1
ATOM 705 N N . VAL A 1 86 ? -3.610 -0.718 2.629 1.00 97.94 86 VAL A N 1
ATOM 706 C CA . VAL A 1 86 ? -4.162 0.064 1.528 1.00 97.94 86 VAL A CA 1
ATOM 707 C C . VAL A 1 86 ? -3.137 0.054 0.403 1.00 97.94 86 VAL A C 1
ATOM 709 O O . VAL A 1 86 ? -1.995 0.457 0.592 1.00 97.94 86 VAL A O 1
ATOM 712 N N . ILE A 1 87 ? -3.542 -0.433 -0.759 1.00 97.44 87 ILE A N 1
ATOM 713 C CA . ILE A 1 87 ? -2.701 -0.567 -1.940 1.00 97.44 87 ILE A CA 1
ATOM 714 C C . ILE A 1 87 ? -3.138 0.499 -2.935 1.00 97.44 87 ILE A C 1
ATOM 716 O O . ILE A 1 87 ? -4.271 0.449 -3.416 1.00 97.44 87 ILE A O 1
ATOM 720 N N . PHE A 1 88 ? -2.255 1.440 -3.245 1.00 94.62 88 PHE A N 1
ATOM 721 C CA . PHE A 1 88 ? -2.467 2.409 -4.314 1.00 94.62 88 PHE A CA 1
ATOM 722 C C . PHE A 1 88 ? -1.932 1.816 -5.607 1.00 94.62 88 PHE A C 1
ATOM 724 O O . PHE A 1 88 ? -0.725 1.687 -5.787 1.00 94.62 88 PHE A O 1
ATOM 731 N N . SER A 1 89 ? -2.834 1.389 -6.480 1.00 91.38 89 SER A N 1
ATOM 732 C CA . SER A 1 89 ? -2.470 0.873 -7.793 1.00 91.38 89 SER A CA 1
ATOM 733 C C . SER A 1 89 ? -2.214 2.037 -8.744 1.00 91.38 89 SER A C 1
ATOM 735 O O . SER A 1 89 ? -2.999 2.980 -8.786 1.00 91.38 89 SER A O 1
ATOM 737 N N . HIS A 1 90 ? -1.141 1.942 -9.529 1.00 87.19 90 HIS A N 1
ATOM 738 C CA . HIS A 1 90 ? -0.829 2.898 -10.596 1.00 87.19 90 HIS A CA 1
ATOM 739 C C . HIS A 1 90 ? -1.643 2.672 -11.877 1.00 87.19 90 HIS A C 1
ATOM 741 O O . HIS A 1 90 ? -1.495 3.429 -12.829 1.00 87.19 90 HIS A O 1
ATOM 747 N N . THR A 1 91 ? -2.461 1.617 -11.927 1.00 86.44 91 THR A N 1
ATOM 748 C CA . THR A 1 91 ? -3.319 1.306 -13.075 1.00 86.44 91 THR A CA 1
ATOM 749 C C . THR A 1 91 ? -4.772 1.619 -12.792 1.00 86.44 91 THR A C 1
ATOM 751 O O . THR A 1 91 ? -5.241 1.469 -11.662 1.00 86.44 91 THR A O 1
ATOM 754 N N . GLU A 1 92 ? -5.511 1.946 -13.846 1.00 86.69 92 GLU A N 1
ATOM 755 C CA . GLU A 1 92 ? -6.957 2.078 -13.778 1.00 86.69 92 GLU A CA 1
ATOM 756 C C . GLU A 1 92 ? -7.625 0.747 -13.408 1.00 86.69 92 GLU A C 1
ATOM 758 O O . GLU A 1 92 ? -7.138 -0.354 -13.691 1.00 86.69 92 GLU A O 1
ATOM 763 N N . LYS A 1 93 ? -8.798 0.842 -12.783 1.00 88.69 93 LYS A N 1
ATOM 764 C CA . LYS A 1 93 ? -9.535 -0.316 -12.263 1.00 88.69 93 LYS A CA 1
ATOM 765 C C . LYS A 1 93 ? -9.848 -1.364 -13.329 1.00 88.69 93 LYS A C 1
ATOM 767 O O . LYS A 1 93 ? -9.844 -2.559 -13.026 1.00 88.69 93 LYS A O 1
ATOM 772 N N . ASP A 1 94 ? -10.204 -0.938 -14.536 1.00 87.38 94 ASP A N 1
ATOM 773 C CA . ASP A 1 94 ? -10.616 -1.868 -15.586 1.00 87.38 94 ASP A CA 1
ATOM 774 C C . ASP A 1 94 ? -9.424 -2.565 -16.236 1.00 87.38 94 ASP A C 1
ATOM 776 O O . ASP A 1 94 ? -9.521 -3.756 -16.537 1.00 87.38 94 ASP A O 1
ATOM 780 N N . ASP A 1 95 ? -8.282 -1.893 -16.338 1.00 86.12 95 ASP A N 1
ATOM 781 C CA . ASP A 1 95 ? -7.040 -2.517 -16.790 1.00 86.12 95 ASP A CA 1
ATOM 782 C C . ASP A 1 95 ? -6.491 -3.477 -15.741 1.00 86.12 95 ASP A C 1
ATOM 784 O O . ASP A 1 95 ? -6.180 -4.622 -16.067 1.00 86.12 95 ASP A O 1
ATOM 788 N N . PHE A 1 96 ? -6.545 -3.106 -14.459 1.00 87.94 96 PHE A N 1
ATOM 789 C CA . PHE A 1 96 ? -6.193 -4.014 -13.371 1.00 87.94 96 PHE A CA 1
ATOM 790 C C . PHE A 1 96 ? -6.976 -5.334 -13.429 1.00 87.94 96 PHE A C 1
ATOM 792 O O . PHE A 1 96 ? -6.407 -6.406 -13.226 1.00 87.94 96 PHE A O 1
ATOM 799 N N . LYS A 1 97 ? -8.287 -5.285 -13.716 1.00 87.12 97 LYS A N 1
ATOM 800 C CA . LYS A 1 97 ? -9.120 -6.495 -13.842 1.00 87.12 97 LYS A CA 1
ATOM 801 C C . LYS A 1 97 ? -8.704 -7.369 -15.020 1.00 87.12 97 LYS A C 1
ATOM 803 O O . LYS A 1 97 ? -8.696 -8.589 -14.869 1.00 87.12 97 LYS A O 1
ATOM 808 N N . LYS A 1 98 ? -8.403 -6.768 -16.176 1.00 86.62 98 LYS A N 1
ATOM 809 C CA . LYS A 1 98 ? -7.910 -7.504 -17.353 1.00 86.62 98 LYS A CA 1
ATOM 810 C C . LYS A 1 98 ? -6.571 -8.165 -17.034 1.00 86.62 98 LYS A C 1
ATOM 812 O O . LYS A 1 98 ? -6.349 -9.318 -17.397 1.00 86.62 98 LYS A O 1
ATOM 817 N N . ASP A 1 99 ? -5.735 -7.460 -16.278 1.00 85.94 99 ASP A N 1
ATOM 818 C CA . ASP A 1 99 ? -4.368 -7.869 -16.001 1.00 85.94 99 ASP A CA 1
ATOM 819 C C . ASP A 1 99 ? -4.213 -8.885 -14.866 1.00 85.94 99 ASP A C 1
ATOM 821 O O . ASP A 1 99 ? -3.116 -9.411 -14.674 1.00 85.94 99 ASP A O 1
ATOM 825 N N . LEU A 1 100 ? -5.285 -9.226 -14.135 1.00 83.44 100 LEU A N 1
ATOM 826 C CA . LEU A 1 100 ? -5.271 -10.169 -12.999 1.00 83.44 100 LEU A CA 1
ATOM 827 C C . LEU A 1 100 ? -4.579 -11.511 -13.291 1.00 83.44 100 LEU A C 1
ATOM 829 O O . LEU A 1 100 ? -4.082 -12.159 -12.369 1.00 83.44 100 LEU A O 1
ATOM 833 N N . PHE A 1 101 ? -4.551 -11.934 -14.555 1.00 78.25 101 PHE A N 1
ATOM 834 C CA . PHE A 1 101 ? -3.970 -13.209 -14.981 1.00 78.25 101 PHE A CA 1
ATOM 835 C C . PHE A 1 101 ? -2.718 -13.063 -15.853 1.00 78.25 101 PHE A C 1
ATOM 837 O O . PHE A 1 101 ? -2.016 -14.055 -16.072 1.00 78.25 101 PHE A O 1
ATOM 844 N N . THR A 1 102 ? -2.399 -11.857 -16.316 1.00 82.56 102 THR A N 1
ATOM 845 C CA . THR A 1 102 ? -1.319 -11.612 -17.282 1.00 82.56 102 THR A CA 1
ATOM 846 C C . THR A 1 102 ? -0.092 -11.019 -16.606 1.00 82.56 102 THR A C 1
ATOM 848 O O . THR A 1 102 ? 1.007 -11.540 -16.791 1.00 82.56 102 THR A O 1
ATOM 851 N N . LYS A 1 103 ? -0.267 -10.002 -15.759 1.00 87.19 103 LYS A N 1
ATOM 852 C CA . LYS A 1 103 ? 0.846 -9.293 -15.123 1.00 87.19 103 LYS A CA 1
ATOM 853 C C . LYS A 1 103 ? 1.210 -9.893 -13.770 1.00 87.19 103 LYS A C 1
ATOM 855 O O . LYS A 1 103 ? 0.387 -10.482 -13.071 1.00 87.19 103 LYS A O 1
ATOM 860 N N . LEU A 1 104 ? 2.483 -9.784 -13.400 1.00 87.06 104 LEU A N 1
ATOM 861 C CA . LEU A 1 104 ? 2.960 -10.332 -12.133 1.00 87.06 104 LEU A CA 1
ATOM 862 C C . LEU A 1 104 ? 2.418 -9.545 -10.935 1.00 87.06 104 LEU A C 1
ATOM 864 O O . LEU A 1 104 ? 1.919 -10.145 -9.985 1.00 87.06 104 LEU A O 1
ATOM 868 N N . TYR A 1 105 ? 2.491 -8.214 -10.974 1.00 89.31 105 TYR A N 1
ATOM 869 C CA . TYR A 1 105 ? 2.106 -7.381 -9.834 1.00 89.31 105 TYR A CA 1
ATOM 870 C C . TYR A 1 105 ? 0.614 -7.509 -9.496 1.00 89.31 105 TYR A C 1
ATOM 872 O O . TYR A 1 105 ? 0.245 -7.519 -8.325 1.00 89.31 105 TYR A O 1
ATOM 880 N N . THR A 1 106 ? -0.259 -7.688 -10.493 1.00 92.25 106 THR A N 1
ATOM 881 C CA . THR A 1 106 ? -1.696 -7.916 -10.276 1.00 92.25 106 THR A CA 1
ATOM 882 C C . THR A 1 106 ? -1.955 -9.265 -9.605 1.00 92.25 106 THR A C 1
ATOM 884 O O . THR A 1 106 ? -2.762 -9.335 -8.674 1.00 92.25 106 THR A O 1
ATOM 887 N N . LYS A 1 107 ? -1.224 -10.323 -9.995 1.00 92.56 107 LYS A N 1
ATOM 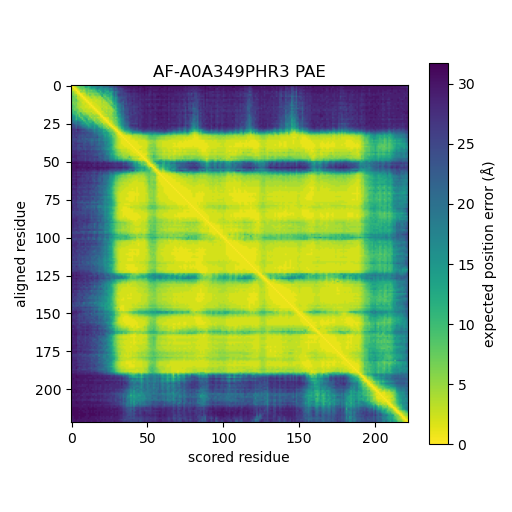888 C CA . LYS A 1 107 ? -1.237 -11.629 -9.309 1.00 92.56 107 LYS A CA 1
ATOM 889 C C . LYS A 1 107 ? -0.773 -11.500 -7.861 1.00 92.56 107 LYS A C 1
ATOM 891 O O . LYS A 1 107 ? -1.403 -12.065 -6.972 1.00 92.56 107 LYS A O 1
ATOM 896 N N . LYS A 1 108 ? 0.276 -10.716 -7.611 1.00 94.50 108 LYS A N 1
ATOM 897 C CA . LYS A 1 108 ? 0.810 -10.471 -6.263 1.00 94.50 108 LYS A CA 1
ATOM 898 C C . LYS A 1 108 ? -0.152 -9.648 -5.407 1.00 94.50 108 LYS A C 1
ATOM 900 O O . LYS A 1 108 ? -0.412 -10.018 -4.269 1.00 94.50 108 LYS A O 1
ATOM 905 N N . ILE A 1 109 ? -0.797 -8.615 -5.955 1.00 95.88 109 ILE A N 1
ATOM 906 C CA . ILE A 1 109 ? -1.883 -7.908 -5.257 1.00 95.88 109 ILE A CA 1
ATOM 907 C C . ILE A 1 109 ? -3.036 -8.865 -4.941 1.00 95.88 109 ILE A C 1
ATOM 909 O O . ILE A 1 109 ? -3.585 -8.813 -3.840 1.00 95.88 109 ILE A O 1
ATOM 913 N N . LYS A 1 110 ? -3.418 -9.747 -5.873 1.00 95.44 110 LYS A N 1
ATOM 914 C CA . LYS A 1 110 ? -4.442 -10.764 -5.605 1.00 95.44 110 LYS A CA 1
ATOM 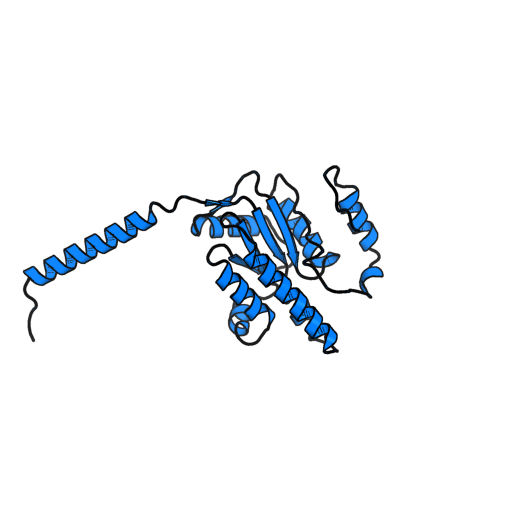915 C C . LYS A 1 110 ? -4.021 -11.669 -4.443 1.00 95.44 110 LYS A C 1
ATOM 917 O O . LYS A 1 110 ? -4.823 -11.876 -3.542 1.00 95.44 110 LYS A O 1
ATOM 922 N N . GLU A 1 111 ? -2.780 -12.139 -4.419 1.00 96.81 111 GLU A N 1
ATOM 923 C CA . GLU A 1 111 ? -2.241 -12.956 -3.324 1.00 96.81 111 GLU A CA 1
ATOM 924 C C . GLU A 1 111 ? -2.284 -12.214 -1.973 1.00 96.81 111 GLU A C 1
ATOM 926 O O . GLU A 1 111 ? -2.760 -12.764 -0.980 1.00 96.81 111 GLU A O 1
ATOM 931 N N . ILE A 1 112 ? -1.907 -10.930 -1.936 1.00 98.06 112 ILE A N 1
ATOM 932 C CA . ILE A 1 112 ? -2.055 -10.075 -0.743 1.00 98.06 112 ILE A CA 1
ATOM 933 C C . ILE A 1 112 ? -3.516 -10.021 -0.285 1.00 98.06 112 ILE A C 1
ATOM 935 O O . ILE A 1 112 ? -3.803 -10.125 0.910 1.00 98.06 112 ILE A O 1
ATOM 939 N N . LYS A 1 113 ? -4.455 -9.855 -1.221 1.00 96.94 113 LYS A N 1
ATOM 940 C CA . LYS A 1 113 ? -5.889 -9.839 -0.910 1.00 96.94 113 LYS A CA 1
ATOM 941 C C . LYS A 1 113 ? -6.378 -11.183 -0.390 1.00 96.94 113 LYS A C 1
ATOM 943 O O . LYS A 1 113 ? -7.193 -11.184 0.526 1.00 96.94 113 LYS A O 1
ATOM 948 N N . ASP A 1 114 ? -5.883 -12.291 -0.928 1.00 97.44 114 ASP A N 1
ATOM 949 C CA . ASP A 1 114 ? -6.234 -13.634 -0.467 1.00 97.44 114 ASP A CA 1
ATOM 950 C C . ASP A 1 114 ? -5.740 -13.867 0.979 1.00 97.44 114 ASP A C 1
ATOM 952 O O . ASP A 1 114 ? -6.456 -14.458 1.783 1.00 97.44 114 ASP A O 1
ATOM 956 N N . ILE A 1 115 ? -4.573 -13.320 1.352 1.00 98.19 115 ILE A N 1
ATOM 957 C CA . ILE A 1 115 ? -4.024 -13.370 2.724 1.00 98.19 115 ILE A CA 1
ATOM 958 C C . ILE A 1 115 ? -4.807 -12.470 3.695 1.00 98.19 115 ILE A C 1
ATOM 960 O O . ILE A 1 115 ? -5.110 -12.847 4.830 1.00 98.19 115 ILE A O 1
ATOM 964 N N . LEU A 1 116 ? -5.097 -11.235 3.285 1.00 97.62 116 LEU A N 1
ATOM 965 C CA . LEU A 1 116 ? -5.640 -10.203 4.175 1.00 97.62 116 LEU A CA 1
ATOM 966 C C . LEU A 1 116 ? -7.173 -10.172 4.219 1.00 97.62 116 LEU A C 1
ATOM 968 O O . LEU A 1 116 ? -7.752 -9.661 5.185 1.00 97.62 116 LEU A O 1
ATOM 972 N N . GLY A 1 117 ? -7.838 -10.682 3.184 1.00 96.62 117 GLY A N 1
ATOM 973 C CA . GLY A 1 117 ? -9.280 -10.588 2.994 1.00 96.62 117 GLY A CA 1
ATOM 974 C C . GLY A 1 117 ? -9.761 -9.137 3.043 1.00 96.62 117 GLY A C 1
ATOM 975 O O . GLY A 1 117 ? -9.229 -8.247 2.374 1.00 96.62 117 GLY A O 1
ATOM 976 N N . ASN A 1 118 ? -10.747 -8.871 3.902 1.00 95.50 118 ASN A N 1
ATOM 977 C CA . ASN A 1 118 ? -11.327 -7.536 4.078 1.00 95.50 118 ASN A CA 1
ATOM 978 C C . ASN A 1 118 ? -10.329 -6.479 4.584 1.00 95.50 118 ASN A C 1
ATOM 980 O O . ASN A 1 118 ? -10.603 -5.285 4.426 1.00 95.50 118 ASN A O 1
ATOM 984 N N . ARG A 1 119 ? -9.173 -6.890 5.126 1.00 97.25 119 ARG A N 1
ATOM 985 C CA . ARG A 1 119 ? -8.115 -5.976 5.586 1.00 97.25 119 ARG A CA 1
ATOM 986 C C . ARG A 1 119 ? -7.314 -5.335 4.453 1.00 97.25 119 ARG A C 1
ATOM 988 O O . ARG A 1 119 ? -6.588 -4.382 4.711 1.00 97.25 119 ARG A O 1
ATOM 995 N N . SER A 1 120 ? -7.442 -5.825 3.217 1.00 98.06 120 SER A N 1
ATOM 996 C CA . SER A 1 120 ? -6.797 -5.226 2.043 1.00 98.06 120 SER A CA 1
ATOM 997 C C . SER A 1 120 ? -7.766 -4.343 1.256 1.00 98.06 120 SER A C 1
ATOM 999 O O . SER A 1 120 ? -8.782 -4.810 0.727 1.00 98.06 120 SER A O 1
ATOM 1001 N N . ILE A 1 121 ? -7.460 -3.056 1.147 1.00 97.25 121 ILE A N 1
ATOM 1002 C CA . ILE A 1 121 ? -8.176 -2.085 0.315 1.00 97.25 121 ILE A CA 1
ATOM 1003 C C . ILE A 1 121 ? -7.286 -1.766 -0.883 1.00 97.25 121 ILE A C 1
ATOM 1005 O O . ILE A 1 121 ? -6.118 -1.460 -0.705 1.00 97.25 121 ILE A O 1
ATOM 1009 N N . VAL A 1 122 ? -7.834 -1.829 -2.096 1.00 95.62 122 VAL A N 1
ATOM 1010 C CA . VAL A 1 122 ? -7.117 -1.402 -3.305 1.00 95.62 122 VAL A CA 1
ATOM 1011 C C . VAL A 1 122 ? -7.788 -0.139 -3.810 1.00 95.62 122 VAL A C 1
ATOM 1013 O O . VAL A 1 122 ? -9.002 -0.150 -4.036 1.00 95.62 122 VAL A O 1
ATOM 1016 N N . ILE A 1 123 ? -7.005 0.922 -3.943 1.00 93.94 123 ILE A N 1
ATOM 1017 C CA . ILE A 1 123 ? -7.403 2.203 -4.509 1.00 93.94 123 ILE A CA 1
ATOM 1018 C C . ILE A 1 123 ? -6.786 2.287 -5.901 1.00 93.94 123 ILE A C 1
ATOM 1020 O O . ILE A 1 123 ? -5.585 2.087 -6.066 1.00 93.94 123 ILE A O 1
ATOM 1024 N N . PHE A 1 124 ? -7.638 2.528 -6.890 1.00 89.50 124 PHE A N 1
ATOM 1025 C CA . PHE A 1 124 ? -7.237 2.787 -8.267 1.00 89.50 124 PHE A CA 1
ATOM 1026 C C . PHE A 1 124 ? -7.300 4.285 -8.459 1.00 89.50 124 PHE A C 1
ATOM 1028 O O . PHE A 1 124 ? -8.307 4.896 -8.097 1.00 89.50 124 PHE A O 1
ATOM 1035 N N . MET A 1 125 ? -6.211 4.855 -8.939 1.00 72.62 125 MET A N 1
ATOM 1036 C CA . MET A 1 125 ? -6.064 6.292 -9.003 1.00 72.62 125 MET A CA 1
ATOM 1037 C C . MET A 1 125 ? -6.292 6.822 -10.400 1.00 72.62 125 MET A C 1
ATOM 1039 O O . MET A 1 125 ? -5.733 6.293 -11.353 1.00 72.62 125 MET A O 1
ATOM 1043 N N . ASP A 1 126 ? -7.018 7.934 -10.465 1.00 66.50 126 ASP A N 1
ATOM 1044 C CA . ASP A 1 126 ? -7.239 8.699 -11.692 1.00 66.50 126 ASP A CA 1
ATOM 1045 C C . ASP A 1 126 ? -6.330 9.956 -11.742 1.00 66.50 126 ASP A C 1
ATOM 1047 O O . ASP A 1 126 ? -6.624 10.924 -12.442 1.00 66.50 126 ASP A O 1
ATOM 1051 N N . GLY A 1 127 ? -5.226 9.984 -10.977 1.00 66.25 127 GLY A N 1
ATOM 1052 C CA . GLY A 1 127 ? -4.325 11.139 -10.873 1.00 66.25 127 GLY A CA 1
ATOM 1053 C C . GLY A 1 127 ? -3.048 10.882 -10.062 1.00 66.25 127 GLY A C 1
ATOM 1054 O O . GLY A 1 127 ? -2.846 9.795 -9.527 1.00 66.25 127 GLY A O 1
ATOM 1055 N N . TYR A 1 128 ? -2.175 11.896 -9.978 1.00 67.06 128 TYR A N 1
ATOM 1056 C CA . TYR A 1 128 ? -0.859 11.807 -9.316 1.00 67.06 128 TYR A CA 1
ATOM 1057 C C . TYR A 1 128 ? -0.831 12.310 -7.866 1.00 67.06 128 TYR A C 1
ATOM 1059 O O . TYR A 1 128 ? 0.190 12.167 -7.192 1.00 67.06 128 TYR A O 1
ATOM 1067 N N . GLU A 1 129 ? -1.919 12.909 -7.386 1.00 73.88 129 GLU A N 1
ATOM 1068 C CA . GLU A 1 129 ? -1.993 13.504 -6.054 1.00 73.88 129 GLU A CA 1
ATOM 1069 C C . GLU A 1 129 ? -3.052 12.804 -5.210 1.00 73.88 129 GLU A C 1
ATOM 1071 O O . GLU A 1 129 ? -4.130 12.476 -5.698 1.00 73.88 129 GLU A O 1
ATOM 1076 N N . LEU A 1 130 ? -2.724 12.592 -3.936 1.00 84.31 130 LEU A N 1
ATOM 1077 C CA . LEU A 1 130 ? -3.666 12.132 -2.927 1.00 84.31 130 LEU A CA 1
ATOM 1078 C C . LEU A 1 130 ? -4.348 13.341 -2.283 1.00 84.31 130 LEU A C 1
ATOM 1080 O O . LEU A 1 130 ? -3.665 14.244 -1.785 1.00 84.31 130 LEU A O 1
ATOM 1084 N N . ASP A 1 131 ? -5.673 13.309 -2.197 1.00 86.81 131 ASP A N 1
ATOM 1085 C CA . ASP A 1 131 ? -6.458 14.342 -1.526 1.00 86.81 131 ASP A CA 1
ATOM 1086 C C . ASP A 1 131 ? -7.243 13.823 -0.300 1.00 86.81 131 ASP A C 1
ATOM 1088 O O . ASP A 1 131 ? -7.187 12.650 0.086 1.00 86.81 131 ASP A O 1
ATOM 1092 N N . GLU A 1 132 ? -7.962 14.729 0.376 1.00 90.62 132 GLU A N 1
ATOM 1093 C CA . GLU A 1 132 ? -8.789 14.373 1.541 1.00 90.62 132 GLU A CA 1
ATOM 1094 C C . GLU A 1 132 ? -9.908 13.381 1.174 1.00 90.62 132 GLU A C 1
ATOM 1096 O O . GLU A 1 132 ? -10.247 12.508 1.979 1.00 90.62 132 GLU A O 1
ATOM 1101 N N . LYS A 1 133 ? -10.440 13.453 -0.052 1.00 90.12 133 LYS A N 1
ATOM 1102 C CA . LYS A 1 133 ? -11.529 12.597 -0.533 1.00 90.12 133 LYS A CA 1
ATOM 1103 C C . LYS A 1 133 ? -11.061 11.152 -0.702 1.00 90.12 133 LYS A C 1
ATOM 1105 O O . LYS A 1 133 ? -11.825 10.230 -0.406 1.00 90.12 133 LYS A O 1
ATOM 1110 N N . ASP A 1 134 ? -9.817 10.923 -1.105 1.00 90.19 134 ASP A N 1
ATOM 1111 C CA . ASP A 1 134 ? -9.232 9.581 -1.150 1.00 90.19 134 ASP A CA 1
ATOM 1112 C C . ASP A 1 134 ? -9.157 8.945 0.242 1.00 90.19 134 ASP A C 1
ATOM 1114 O O . ASP A 1 134 ? -9.547 7.787 0.432 1.00 90.19 134 ASP A O 1
ATOM 1118 N N . ILE A 1 135 ? -8.732 9.711 1.252 1.00 92.25 135 ILE A N 1
ATOM 1119 C CA . ILE A 1 135 ? -8.711 9.236 2.641 1.00 92.25 135 ILE A CA 1
ATOM 1120 C C . ILE A 1 135 ? -10.125 8.968 3.159 1.00 92.25 135 ILE A C 1
ATOM 1122 O O . ILE A 1 135 ? -10.358 7.952 3.825 1.00 92.25 135 ILE A O 1
ATOM 1126 N N . GLU A 1 136 ? -11.083 9.845 2.868 1.00 92.69 136 GLU A N 1
ATOM 1127 C CA . GLU A 1 136 ? -12.489 9.632 3.215 1.00 92.69 136 GLU A CA 1
ATOM 1128 C C . GLU A 1 136 ? -13.044 8.361 2.569 1.00 92.69 136 GLU A C 1
ATOM 1130 O O . GLU A 1 136 ? -13.714 7.569 3.237 1.00 92.69 136 GLU A O 1
ATOM 1135 N N . ASN A 1 137 ? -12.708 8.106 1.304 1.00 92.94 137 ASN A N 1
ATOM 1136 C CA . ASN A 1 137 ? -13.080 6.880 0.605 1.00 92.94 137 ASN A CA 1
ATOM 1137 C C . ASN A 1 137 ? -12.475 5.641 1.274 1.00 92.94 137 ASN A C 1
ATOM 1139 O O . ASN A 1 137 ? -13.191 4.662 1.500 1.00 92.94 137 ASN A O 1
ATOM 1143 N N . ILE A 1 138 ? -11.196 5.681 1.659 1.00 94.88 138 ILE A N 1
ATOM 1144 C CA . ILE A 1 138 ? -10.546 4.595 2.407 1.00 94.88 138 ILE A CA 1
ATOM 1145 C C . ILE A 1 138 ? -11.278 4.349 3.734 1.00 94.88 138 ILE A C 1
ATOM 1147 O O . ILE A 1 138 ? -11.629 3.205 4.037 1.00 94.88 138 ILE A O 1
ATOM 1151 N N . LYS A 1 139 ? -11.564 5.405 4.507 1.00 94.19 139 LYS A N 1
ATOM 1152 C CA . LYS A 1 139 ? -12.300 5.321 5.783 1.00 94.19 139 LYS A CA 1
ATOM 1153 C C . LYS A 1 139 ? -13.700 4.736 5.587 1.00 94.19 139 LYS A C 1
ATOM 1155 O O . LYS A 1 139 ? -14.113 3.864 6.351 1.00 94.19 139 LYS A O 1
ATOM 1160 N N . LYS A 1 140 ? -14.412 5.159 4.540 1.00 94.81 140 LYS A N 1
ATOM 1161 C CA . LYS A 1 140 ? -15.746 4.657 4.184 1.00 94.81 140 LYS A CA 1
ATOM 1162 C C . LYS A 1 140 ? -15.715 3.171 3.830 1.00 94.81 140 LYS A C 1
ATOM 1164 O O . LYS A 1 140 ? -16.543 2.411 4.329 1.00 94.81 140 LYS A O 1
ATOM 1169 N N . ILE A 1 141 ? -14.756 2.742 3.009 1.00 95.75 141 ILE A N 1
ATOM 1170 C CA . ILE A 1 141 ? -14.584 1.329 2.640 1.00 95.75 141 ILE A CA 1
ATOM 1171 C C . ILE A 1 141 ? -14.238 0.492 3.875 1.00 95.75 141 ILE A C 1
ATOM 1173 O O . ILE A 1 141 ? -14.817 -0.575 4.068 1.00 95.75 141 ILE A O 1
ATOM 1177 N N . ALA A 1 142 ? -13.322 0.965 4.719 1.00 94.94 142 ALA A N 1
ATOM 1178 C CA . ALA A 1 142 ? -12.949 0.282 5.951 1.00 94.94 142 ALA A CA 1
ATOM 1179 C C . ALA A 1 142 ? -14.147 0.136 6.904 1.00 94.94 142 ALA A C 1
ATOM 1181 O O . ALA A 1 142 ? -14.414 -0.965 7.386 1.00 94.94 142 ALA A O 1
ATOM 1182 N N . SER A 1 143 ? -14.924 1.205 7.095 1.00 94.06 143 SER A N 1
ATOM 1183 C CA . SER A 1 143 ? -16.131 1.192 7.928 1.00 94.06 143 SER A CA 1
ATOM 1184 C C . SER A 1 143 ? -17.181 0.215 7.409 1.00 94.06 143 SER A C 1
ATOM 1186 O O . SER A 1 143 ? -17.693 -0.589 8.185 1.00 94.06 143 SER A O 1
ATOM 1188 N N . ALA A 1 144 ? -17.418 0.178 6.095 1.00 93.69 144 ALA A N 1
ATOM 1189 C CA . ALA A 1 144 ? -18.312 -0.802 5.475 1.00 93.69 144 ALA A CA 1
ATOM 1190 C C . ALA A 1 144 ? -17.851 -2.261 5.669 1.00 93.69 144 ALA A C 1
ATOM 1192 O O . ALA A 1 144 ? -18.645 -3.186 5.527 1.00 93.69 144 ALA A O 1
ATOM 1193 N N . ARG A 1 145 ? -16.573 -2.475 6.000 1.00 93.88 145 ARG A N 1
ATOM 1194 C CA . ARG A 1 145 ? -15.978 -3.785 6.295 1.00 93.88 145 ARG A CA 1
ATOM 1195 C C . ARG A 1 145 ? -15.839 -4.065 7.796 1.00 93.88 145 ARG A C 1
ATOM 1197 O O . ARG A 1 145 ? -15.180 -5.035 8.162 1.00 93.88 145 ARG A O 1
ATOM 1204 N N . GLY A 1 146 ? -16.434 -3.231 8.651 1.00 93.38 146 GLY A N 1
ATOM 1205 C CA . GLY A 1 146 ? -16.424 -3.397 10.107 1.00 93.38 146 GLY A CA 1
ATOM 1206 C C . GLY A 1 146 ? -15.189 -2.829 10.813 1.00 93.38 146 GLY A C 1
ATOM 1207 O O . GLY A 1 146 ? -14.933 -3.187 11.963 1.00 93.38 146 GLY A O 1
ATOM 1208 N N . TYR A 1 147 ? -14.421 -1.958 10.149 1.00 94.25 147 TYR A N 1
ATOM 1209 C CA . TYR A 1 147 ? -13.229 -1.321 10.711 1.00 94.25 147 TYR A CA 1
ATOM 1210 C C . TYR A 1 147 ? -13.460 0.162 10.998 1.00 94.25 147 TYR A C 1
ATOM 1212 O O . TYR A 1 147 ? -13.842 0.922 10.110 1.00 94.25 147 TYR A O 1
ATOM 1220 N N . LYS A 1 148 ? -13.140 0.610 12.213 1.00 92.25 148 LYS A N 1
ATOM 1221 C CA . LYS A 1 148 ? -13.112 2.035 12.569 1.00 92.25 148 LYS A CA 1
ATOM 1222 C C . LYS A 1 148 ? -11.697 2.522 12.791 1.00 92.25 148 LYS A C 1
ATOM 1224 O O . LYS A 1 148 ? -10.899 1.874 13.462 1.00 92.25 148 LYS A O 1
ATOM 1229 N N . PHE A 1 149 ? -11.403 3.693 12.246 1.00 88.62 149 PHE A N 1
ATOM 1230 C CA . PHE A 1 149 ? -10.103 4.324 12.407 1.00 88.62 149 PHE A CA 1
ATOM 1231 C C . PHE A 1 149 ? -9.971 4.820 13.844 1.00 88.62 149 PHE A C 1
ATOM 1233 O O . PHE A 1 149 ? -10.865 5.485 14.364 1.00 88.62 149 PHE A O 1
ATOM 1240 N N . ASN A 1 150 ? -8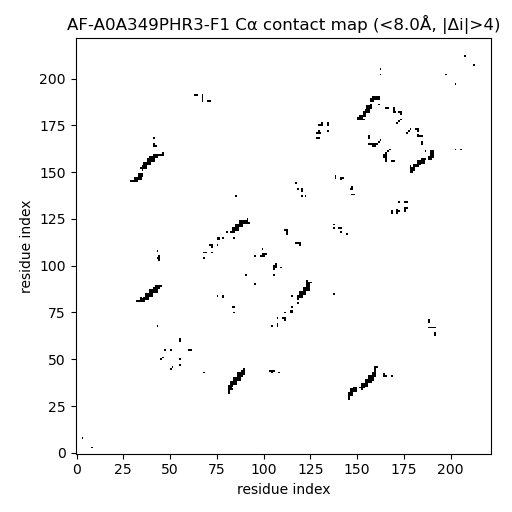.863 4.466 14.483 1.00 81.25 150 ASN A N 1
ATOM 1241 C CA . ASN A 1 150 ? -8.463 5.070 15.742 1.00 81.25 150 ASN A CA 1
ATOM 1242 C C . ASN A 1 150 ? -7.898 6.475 15.471 1.00 81.25 150 ASN A C 1
ATOM 1244 O O . ASN A 1 150 ? -7.235 6.684 14.457 1.00 81.25 150 ASN A O 1
ATOM 1248 N N . GLU A 1 151 ? -8.120 7.421 16.381 1.00 82.75 151 GLU A N 1
ATOM 1249 C CA . GLU A 1 151 ? -7.497 8.753 16.343 1.00 82.75 151 GLU A CA 1
ATOM 1250 C C . GLU A 1 151 ? -5.964 8.650 16.389 1.00 82.75 151 GLU A C 1
ATOM 1252 O O . GLU A 1 151 ? -5.261 9.392 15.710 1.00 82.75 151 GLU A O 1
ATOM 1257 N N . ASN A 1 152 ? -5.453 7.642 17.105 1.00 89.06 152 ASN A N 1
ATOM 1258 C CA . ASN A 1 152 ? -4.024 7.348 17.239 1.00 89.06 152 ASN A CA 1
ATOM 1259 C C . ASN A 1 152 ? -3.533 6.274 16.256 1.00 89.06 152 ASN A C 1
ATOM 1261 O O . ASN A 1 152 ? -2.596 5.538 16.568 1.00 89.06 152 ASN A O 1
ATOM 1265 N N . VAL A 1 153 ? -4.191 6.112 15.104 1.00 92.12 153 VAL A N 1
ATOM 1266 C CA . VAL A 1 153 ? -3.762 5.124 14.108 1.00 92.12 153 VAL A CA 1
ATOM 1267 C C . VAL A 1 153 ? -2.331 5.420 13.651 1.00 92.12 153 VAL A C 1
ATOM 1269 O O . VAL A 1 153 ? -1.990 6.551 13.309 1.00 92.12 153 VAL A O 1
ATOM 1272 N N . LEU A 1 154 ? -1.479 4.398 13.672 1.00 95.38 154 LEU A N 1
ATOM 1273 C CA . LEU A 1 154 ? -0.135 4.480 13.113 1.00 95.38 154 LEU A CA 1
ATOM 1274 C C . LEU A 1 154 ? -0.196 4.258 11.604 1.00 95.38 154 LEU A C 1
ATOM 1276 O O . LEU A 1 154 ? -1.0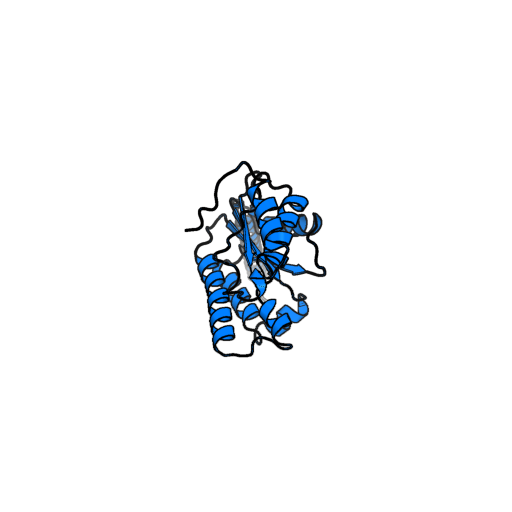17 3.483 11.113 1.00 95.38 154 LEU A O 1
ATOM 1280 N N . THR A 1 155 ? 0.696 4.889 10.858 1.00 95.75 155 THR A N 1
ATOM 1281 C CA . THR A 1 155 ? 0.750 4.732 9.406 1.00 95.75 155 THR A CA 1
ATOM 1282 C C . THR A 1 155 ? 2.161 4.397 8.954 1.00 95.75 155 THR A C 1
ATOM 1284 O O . THR A 1 155 ? 3.145 4.952 9.446 1.00 95.75 155 THR A O 1
ATOM 1287 N N . GLU A 1 156 ? 2.265 3.466 8.013 1.00 96.06 156 GLU A N 1
ATOM 1288 C CA . GLU A 1 156 ? 3.521 3.078 7.376 1.00 96.06 156 GLU A CA 1
ATOM 1289 C C . GLU A 1 156 ? 3.363 3.150 5.859 1.00 96.06 156 GLU A C 1
ATOM 1291 O O . GLU A 1 156 ? 2.320 2.755 5.352 1.00 96.06 156 GLU A O 1
ATOM 1296 N N . ALA A 1 157 ? 4.372 3.636 5.137 1.00 94.88 157 ALA A N 1
ATOM 1297 C CA . ALA A 1 157 ? 4.373 3.699 3.677 1.00 94.88 157 ALA A CA 1
ATOM 1298 C C . ALA A 1 157 ? 5.615 3.022 3.093 1.00 94.88 157 ALA A C 1
ATOM 1300 O O . ALA A 1 157 ? 6.729 3.167 3.608 1.00 94.88 157 ALA A O 1
ATOM 1301 N N . TYR A 1 158 ? 5.407 2.266 2.023 1.00 94.50 158 TYR A N 1
ATOM 1302 C CA . TYR A 1 158 ? 6.438 1.572 1.257 1.00 94.50 158 TYR A CA 1
ATOM 1303 C C . TYR A 1 158 ? 5.888 1.181 -0.110 1.00 94.50 158 TYR A C 1
ATOM 1305 O O . TYR A 1 158 ? 4.684 1.244 -0.332 1.00 94.50 158 TYR A O 1
ATOM 1313 N N . GLY A 1 159 ? 6.742 0.797 -1.046 1.00 92.12 159 GLY A N 1
ATOM 1314 C CA . GLY A 1 159 ? 6.311 0.560 -2.418 1.00 92.12 159 GLY A CA 1
ATOM 1315 C C . GLY A 1 159 ? 7.467 0.693 -3.380 1.00 92.12 159 GLY A C 1
ATOM 1316 O O . GLY A 1 159 ? 8.597 0.391 -3.019 1.00 92.12 159 GLY A O 1
ATOM 1317 N N . GLU A 1 160 ? 7.200 1.160 -4.582 1.00 86.31 160 GLU A N 1
ATOM 1318 C CA . GLU A 1 160 ? 8.238 1.394 -5.583 1.00 86.31 160 GLU A CA 1
ATOM 1319 C C . GLU A 1 160 ? 8.624 2.881 -5.605 1.00 86.31 160 GLU A C 1
ATOM 1321 O O . GLU A 1 160 ? 7.834 3.749 -5.236 1.00 86.31 160 GLU A O 1
ATOM 1326 N N . MET A 1 161 ? 9.853 3.191 -6.011 1.00 80.25 161 MET A N 1
ATOM 1327 C CA . MET A 1 161 ? 10.438 4.531 -6.121 1.00 80.25 161 MET A CA 1
ATOM 1328 C C . MET A 1 161 ? 10.395 5.346 -4.821 1.00 80.25 161 MET A C 1
ATOM 1330 O O . MET A 1 161 ? 9.594 6.273 -4.674 1.00 80.25 161 MET A O 1
ATOM 1334 N N . LEU A 1 162 ? 11.314 5.046 -3.892 1.00 74.94 162 LEU A N 1
ATOM 1335 C CA . LEU A 1 162 ? 11.380 5.658 -2.555 1.00 74.94 162 LEU A CA 1
ATOM 1336 C C . LEU A 1 162 ? 11.229 7.181 -2.569 1.00 74.94 162 LEU A C 1
ATOM 1338 O O . LEU A 1 162 ? 10.359 7.720 -1.891 1.00 74.94 162 LEU A O 1
ATOM 1342 N N . THR A 1 163 ? 12.065 7.874 -3.339 1.00 68.44 163 THR A N 1
ATOM 1343 C CA . THR A 1 163 ? 12.123 9.341 -3.332 1.00 68.44 163 THR A CA 1
ATOM 1344 C C . THR A 1 163 ? 10.965 9.993 -4.074 1.00 68.44 163 THR A C 1
ATOM 1346 O O . THR A 1 163 ? 10.534 11.072 -3.687 1.00 68.44 163 THR A O 1
ATOM 1349 N N . ASN A 1 164 ? 10.455 9.359 -5.131 1.00 74.62 164 ASN A N 1
ATOM 1350 C CA . ASN A 1 164 ? 9.505 10.004 -6.040 1.00 74.62 164 ASN A CA 1
ATOM 1351 C C . ASN A 1 164 ? 8.059 9.624 -5.742 1.00 74.62 164 ASN A C 1
ATOM 1353 O O . ASN A 1 164 ? 7.172 10.468 -5.833 1.00 74.62 164 ASN A O 1
ATOM 1357 N N . CYS A 1 165 ? 7.806 8.363 -5.409 1.00 85.50 165 CYS A N 1
ATOM 1358 C CA . CYS A 1 165 ? 6.466 7.891 -5.110 1.00 85.50 165 CYS A CA 1
ATOM 1359 C C . CYS A 1 165 ? 6.299 7.785 -3.598 1.00 85.50 165 CYS A C 1
ATOM 1361 O O . CYS A 1 165 ? 5.554 8.573 -3.034 1.00 85.50 165 CYS A O 1
ATOM 1363 N N . VAL A 1 166 ? 7.035 6.911 -2.908 1.00 87.06 166 VAL A N 1
ATOM 1364 C CA . VAL A 1 166 ? 6.770 6.624 -1.482 1.00 87.06 166 VAL A CA 1
ATOM 1365 C C . VAL A 1 166 ? 6.845 7.871 -0.590 1.00 87.06 166 VAL A C 1
ATOM 1367 O O . VAL A 1 166 ? 5.946 8.091 0.220 1.00 87.06 166 VAL A O 1
ATOM 1370 N N . VAL A 1 167 ? 7.878 8.704 -0.743 1.00 84.50 167 VAL A N 1
ATOM 1371 C CA . VAL A 1 167 ? 8.042 9.949 0.029 1.00 84.50 167 VAL A CA 1
ATOM 1372 C C . VAL A 1 167 ? 6.909 10.939 -0.246 1.00 84.50 167 VAL A C 1
ATOM 1374 O O . VAL A 1 167 ? 6.222 11.353 0.688 1.00 84.50 167 VAL A O 1
ATOM 1377 N N . ASN A 1 168 ? 6.663 11.279 -1.514 1.00 84.88 168 ASN A N 1
ATOM 1378 C CA . ASN A 1 168 ? 5.614 12.234 -1.886 1.00 84.88 168 ASN A CA 1
ATOM 1379 C C . ASN A 1 168 ? 4.233 11.766 -1.413 1.00 84.88 168 ASN A C 1
ATOM 1381 O O . ASN A 1 168 ? 3.439 12.549 -0.890 1.00 84.88 168 ASN A O 1
ATOM 1385 N N . TRP A 1 169 ? 3.991 10.461 -1.505 1.00 89.75 169 TRP A N 1
ATOM 1386 C CA . TRP A 1 169 ? 2.794 9.818 -0.994 1.00 89.75 169 TRP A CA 1
ATOM 1387 C C . TRP A 1 169 ? 2.681 9.904 0.521 1.00 89.75 169 TRP A C 1
ATOM 1389 O O . TRP A 1 169 ? 1.622 10.258 1.024 1.00 89.75 169 TRP A O 1
ATOM 1399 N N . ALA A 1 170 ? 3.755 9.657 1.271 1.00 89.94 170 ALA A N 1
ATOM 1400 C CA . ALA A 1 170 ? 3.752 9.817 2.723 1.00 89.94 170 ALA A CA 1
ATOM 1401 C C . ALA A 1 170 ? 3.446 11.267 3.147 1.00 89.94 170 ALA A C 1
ATOM 1403 O O . ALA A 1 170 ? 2.688 11.478 4.098 1.00 89.94 170 ALA A O 1
ATOM 1404 N N . VAL A 1 171 ? 3.977 12.267 2.433 1.00 87.38 171 VAL A N 1
ATOM 1405 C CA . VAL A 1 171 ? 3.641 13.686 2.660 1.00 87.38 171 VAL A CA 1
ATOM 1406 C C . VAL A 1 171 ? 2.159 13.945 2.382 1.00 87.38 171 VAL A C 1
ATOM 1408 O O . VAL A 1 171 ? 1.469 14.508 3.236 1.00 87.38 171 VAL A O 1
ATOM 1411 N N . GLY A 1 172 ? 1.656 13.495 1.229 1.00 88.75 172 GLY A N 1
ATOM 1412 C CA . GLY A 1 172 ? 0.244 13.605 0.861 1.00 88.75 172 GLY A CA 1
ATOM 1413 C C . GLY A 1 172 ? -0.675 12.940 1.886 1.00 88.75 172 GLY A C 1
ATOM 1414 O O . GLY A 1 172 ? -1.628 13.560 2.348 1.00 88.75 172 GLY A O 1
ATOM 1415 N N . LEU A 1 173 ? -0.341 11.723 2.327 1.00 91.38 173 LEU A N 1
ATOM 1416 C CA . LEU A 1 173 ? -1.070 10.957 3.344 1.00 91.38 173 LEU A CA 1
ATOM 1417 C C . LEU A 1 173 ? -1.157 11.713 4.669 1.00 91.38 173 LEU A C 1
ATOM 1419 O O . LEU A 1 173 ? -2.226 11.765 5.272 1.00 91.38 173 LEU A O 1
ATOM 1423 N N . ASN A 1 174 ? -0.062 12.328 5.118 1.00 89.50 174 ASN A N 1
ATOM 1424 C CA . ASN A 1 174 ? -0.063 13.127 6.343 1.00 89.50 174 ASN A CA 1
ATOM 1425 C C . ASN A 1 174 ? -0.948 14.374 6.200 1.00 89.50 174 ASN A C 1
ATOM 1427 O O . ASN A 1 174 ? -1.740 14.667 7.096 1.00 89.50 174 ASN A O 1
ATOM 1431 N N . LYS A 1 175 ? -0.848 15.078 5.064 1.00 89.44 175 LYS A N 1
ATOM 1432 C CA . LYS A 1 175 ? -1.626 16.293 4.784 1.00 89.44 175 LYS A CA 1
ATOM 1433 C C . LYS A 1 175 ? -3.124 15.998 4.675 1.00 89.44 175 LYS A C 1
ATOM 1435 O O . LYS A 1 175 ? -3.921 16.637 5.354 1.00 89.44 175 LYS A O 1
ATOM 1440 N N . ALA A 1 176 ? -3.493 15.022 3.851 1.00 90.62 176 ALA A N 1
ATOM 1441 C CA . ALA A 1 176 ? -4.878 14.649 3.592 1.00 90.62 176 ALA A CA 1
ATOM 1442 C C . ALA A 1 176 ? -5.508 13.901 4.775 1.00 90.62 176 ALA A C 1
ATOM 1444 O O . ALA A 1 176 ? -6.657 14.134 5.146 1.00 90.62 176 ALA A O 1
ATOM 1445 N N . GLY A 1 177 ? -4.750 12.991 5.390 1.00 88.50 177 GLY A N 1
ATOM 1446 C CA . GLY A 1 177 ? -5.254 12.125 6.449 1.00 88.50 177 GLY A CA 1
ATOM 1447 C C . GLY A 1 177 ? -5.337 12.781 7.818 1.00 88.50 177 GLY A C 1
ATOM 1448 O O . GLY A 1 177 ? -6.076 12.274 8.667 1.00 88.50 177 GLY A O 1
ATOM 1449 N N . LYS A 1 178 ? -4.619 13.898 8.017 1.00 89.12 178 LYS A N 1
ATOM 1450 C CA . LYS A 1 178 ? -4.514 14.622 9.295 1.00 89.12 178 LYS A CA 1
ATOM 1451 C C . LYS A 1 178 ? -4.152 13.671 10.443 1.00 89.12 178 LYS A C 1
ATOM 1453 O O . LYS A 1 178 ? -4.702 13.759 11.538 1.00 89.12 178 LYS A O 1
ATOM 1458 N N . PHE A 1 179 ? -3.268 12.710 10.164 1.00 86.38 179 PHE A N 1
ATOM 1459 C CA . PHE A 1 179 ? -2.824 11.731 11.151 1.00 86.38 179 PHE A CA 1
ATOM 1460 C C . PHE A 1 179 ? -2.023 12.431 12.251 1.00 86.38 179 PHE A C 1
ATOM 1462 O O . PHE A 1 179 ? -1.144 13.240 11.957 1.00 86.38 179 PHE A O 1
ATOM 1469 N N . ILE A 1 180 ? -2.313 12.101 13.514 1.00 88.00 180 ILE A N 1
ATOM 1470 C CA . ILE A 1 180 ? -1.576 12.634 14.673 1.00 88.00 180 ILE A CA 1
ATOM 1471 C C . ILE A 1 180 ? -0.098 12.249 14.566 1.00 88.00 180 ILE A C 1
ATOM 1473 O O . ILE A 1 180 ? 0.792 13.073 14.763 1.00 88.00 180 ILE A O 1
ATOM 1477 N N . ASN A 1 181 ? 0.148 10.984 14.224 1.00 87.31 181 ASN A N 1
ATOM 1478 C CA . ASN A 1 181 ? 1.484 10.463 13.997 1.00 87.31 181 ASN A CA 1
ATOM 1479 C C . ASN A 1 181 ? 1.822 10.558 12.513 1.00 87.31 181 ASN A C 1
ATOM 1481 O O . ASN A 1 181 ? 1.034 10.156 11.657 1.00 87.31 181 ASN A O 1
ATOM 1485 N N . LYS A 1 182 ? 3.022 11.053 12.214 1.00 88.25 182 LYS A N 1
ATOM 1486 C CA . LYS A 1 182 ? 3.516 11.118 10.842 1.00 88.25 182 LYS A CA 1
ATOM 1487 C C . LYS A 1 182 ? 3.777 9.707 10.299 1.00 88.25 182 LYS A C 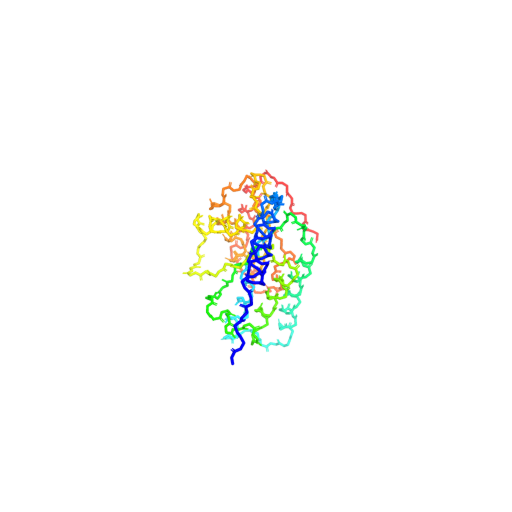1
ATOM 1489 O O . LYS A 1 182 ? 4.260 8.824 11.009 1.00 88.25 182 LYS A O 1
ATOM 1494 N N . THR A 1 183 ? 3.486 9.518 9.016 1.00 92.00 183 THR A N 1
ATOM 1495 C CA . THR A 1 183 ? 3.655 8.239 8.317 1.00 92.00 183 THR A CA 1
ATOM 1496 C C . THR A 1 183 ? 5.117 7.804 8.277 1.00 92.00 183 THR A C 1
ATOM 1498 O O . THR A 1 183 ? 5.976 8.521 7.767 1.00 92.00 183 THR A O 1
ATOM 1501 N N . THR A 1 184 ? 5.394 6.606 8.793 1.00 91.81 184 THR A N 1
ATOM 1502 C CA . THR A 1 184 ? 6.736 6.010 8.823 1.00 91.81 184 THR A CA 1
ATOM 1503 C C . THR A 1 184 ? 7.071 5.370 7.480 1.00 91.81 184 THR A C 1
ATOM 1505 O O . THR A 1 184 ? 6.345 4.504 7.000 1.00 91.81 184 THR A O 1
ATOM 1508 N N . ILE A 1 185 ? 8.207 5.724 6.888 1.00 87.75 185 ILE A N 1
ATOM 1509 C CA . ILE A 1 185 ? 8.658 5.118 5.632 1.00 87.75 185 ILE A CA 1
ATOM 1510 C C . ILE A 1 185 ? 9.442 3.830 5.919 1.00 87.75 185 ILE A C 1
ATOM 1512 O O . ILE A 1 185 ? 10.416 3.835 6.675 1.00 87.75 185 ILE A O 1
ATOM 1516 N N . ARG A 1 186 ? 9.048 2.708 5.305 1.00 86.94 186 ARG A N 1
ATOM 1517 C CA . ARG A 1 186 ? 9.749 1.416 5.430 1.00 86.94 186 ARG A CA 1
ATOM 1518 C C . ARG A 1 186 ? 10.677 1.191 4.239 1.00 86.94 186 ARG A C 1
ATOM 1520 O O . ARG A 1 186 ? 10.374 0.418 3.336 1.00 86.94 186 ARG A O 1
ATOM 1527 N N . SER A 1 187 ? 11.850 1.822 4.274 1.00 80.88 187 SER A N 1
ATOM 1528 C CA . SER A 1 187 ? 12.847 1.760 3.190 1.00 80.88 187 SER A CA 1
ATOM 1529 C C . SER A 1 187 ? 13.268 0.337 2.794 1.00 80.88 187 SER A C 1
ATOM 1531 O O . SER A 1 187 ? 13.450 0.067 1.616 1.00 80.88 187 SER A O 1
ATOM 1533 N N . LYS A 1 188 ? 13.345 -0.611 3.743 1.00 81.31 188 LYS A N 1
ATOM 1534 C CA . LYS A 1 188 ? 13.662 -2.031 3.456 1.00 81.31 188 LYS A CA 1
ATOM 1535 C C . LYS A 1 188 ? 12.600 -2.754 2.609 1.00 81.31 188 LYS A C 1
ATOM 1537 O O . LYS A 1 188 ? 12.878 -3.825 2.065 1.00 81.31 188 LYS A O 1
ATOM 1542 N N . LEU A 1 189 ? 11.395 -2.187 2.537 1.00 85.06 189 LEU A N 1
ATOM 1543 C CA . LEU A 1 189 ? 10.269 -2.621 1.706 1.00 85.06 189 LEU A CA 1
ATOM 1544 C C . LEU A 1 189 ? 10.088 -1.685 0.498 1.00 85.06 189 LEU A C 1
ATOM 1546 O O . LEU A 1 189 ? 8.991 -1.526 -0.015 1.00 85.06 189 LEU A O 1
ATOM 1550 N N . THR A 1 190 ? 11.132 -0.990 0.072 1.00 81.81 190 THR A N 1
ATOM 1551 C CA . THR A 1 190 ? 11.124 -0.160 -1.137 1.00 81.81 190 THR A CA 1
ATOM 1552 C C . THR A 1 190 ? 12.285 -0.591 -2.043 1.00 81.81 190 THR A C 1
ATOM 1554 O O . THR A 1 190 ? 13.152 -1.321 -1.558 1.00 81.81 190 THR A O 1
ATOM 1557 N N . ASP A 1 191 ? 12.259 -0.239 -3.337 1.00 70.19 191 ASP A N 1
ATOM 1558 C CA . ASP A 1 191 ? 13.257 -0.615 -4.373 1.00 70.19 191 ASP A CA 1
ATOM 1559 C C . ASP A 1 191 ? 14.697 -0.764 -3.836 1.00 70.19 191 ASP A C 1
ATOM 1561 O O . ASP A 1 191 ? 15.160 0.080 -3.068 1.00 70.19 191 ASP A O 1
ATOM 1565 N N . LEU A 1 192 ? 15.376 -1.910 -4.026 1.00 58.56 192 LEU A N 1
ATOM 1566 C CA . LEU A 1 192 ? 16.055 -2.452 -5.230 1.00 58.56 192 LEU A CA 1
ATOM 1567 C C . LEU A 1 192 ? 17.172 -1.544 -5.737 1.00 58.56 192 LEU A C 1
ATOM 1569 O O . LEU A 1 192 ? 16.888 -0.473 -6.248 1.00 58.56 192 LEU A O 1
ATOM 1573 N N . ASP A 1 193 ? 18.422 -1.989 -5.562 1.00 49.62 193 ASP A N 1
ATOM 1574 C CA . ASP A 1 193 ? 19.655 -1.224 -5.780 1.00 49.62 193 ASP A CA 1
ATOM 1575 C C . ASP A 1 193 ? 19.585 -0.311 -7.013 1.00 49.62 193 ASP A C 1
ATOM 1577 O O . ASP A 1 193 ? 19.622 -0.724 -8.171 1.00 49.62 193 ASP A O 1
ATOM 1581 N N . THR A 1 194 ? 19.421 0.970 -6.719 1.00 45.22 194 THR A N 1
ATOM 1582 C CA . THR A 1 194 ? 19.196 2.046 -7.663 1.00 45.22 194 THR A CA 1
ATOM 1583 C C . THR A 1 194 ? 20.501 2.802 -7.901 1.00 45.22 194 THR A C 1
ATOM 1585 O O . THR A 1 194 ? 20.584 3.997 -7.612 1.00 45.22 194 THR A O 1
ATOM 1588 N N . SER A 1 195 ? 21.544 2.142 -8.397 1.00 42.91 195 SER A N 1
ATOM 1589 C CA . SER A 1 195 ? 22.866 2.754 -8.627 1.00 42.91 195 SER A CA 1
ATOM 1590 C C . SER A 1 195 ? 22.849 4.019 -9.516 1.00 42.91 195 SER A C 1
ATOM 1592 O O . SER A 1 195 ? 23.797 4.803 -9.485 1.00 42.91 195 SER A O 1
ATOM 1594 N N . ASP A 1 196 ? 21.744 4.308 -10.213 1.00 42.59 196 ASP A N 1
ATOM 1595 C CA . ASP A 1 196 ? 21.518 5.571 -10.937 1.00 42.59 196 ASP A CA 1
ATOM 1596 C C . ASP A 1 196 ? 20.805 6.693 -10.152 1.00 42.59 196 ASP A C 1
ATOM 1598 O O . ASP A 1 196 ? 20.752 7.836 -10.606 1.00 42.59 196 ASP A O 1
ATOM 1602 N N . TRP A 1 197 ? 20.301 6.428 -8.947 1.00 41.59 197 TRP A N 1
ATOM 1603 C CA . TRP A 1 197 ? 19.501 7.379 -8.161 1.00 41.59 197 TRP A CA 1
ATOM 1604 C C . TRP A 1 197 ? 20.310 8.135 -7.110 1.00 41.59 197 TRP A C 1
ATOM 1606 O O . TRP A 1 197 ? 19.901 9.210 -6.678 1.00 41.59 197 TRP A O 1
ATOM 1616 N N . THR A 1 198 ? 21.505 7.653 -6.764 1.00 41.88 198 THR A N 1
ATOM 1617 C CA . THR A 1 198 ? 22.513 8.416 -6.002 1.00 41.88 198 THR A CA 1
ATOM 1618 C C . THR A 1 198 ? 22.997 9.668 -6.747 1.00 41.88 198 THR A C 1
ATOM 1620 O O . THR A 1 198 ? 23.613 10.539 -6.139 1.00 41.88 198 THR A O 1
ATOM 1623 N N . LYS A 1 199 ? 22.670 9.807 -8.041 1.00 43.06 199 LYS A N 1
ATOM 1624 C CA . LYS A 1 199 ? 22.863 11.030 -8.838 1.00 43.06 199 LYS A CA 1
ATOM 1625 C C . LYS A 1 199 ? 21.684 12.009 -8.752 1.00 43.06 199 LYS A C 1
ATOM 1627 O O . LYS A 1 199 ? 21.782 13.112 -9.293 1.00 43.06 199 LYS A O 1
ATOM 1632 N N . SER A 1 200 ? 20.580 11.638 -8.094 1.00 47.41 200 SER A N 1
ATOM 1633 C CA . SER A 1 200 ? 19.475 12.560 -7.828 1.00 47.41 200 SER A CA 1
ATOM 1634 C C . SER A 1 200 ? 19.973 13.681 -6.923 1.00 47.41 200 SER A C 1
ATOM 1636 O O . SER A 1 200 ? 20.298 13.467 -5.753 1.00 47.41 200 SER A O 1
ATOM 1638 N N . LYS A 1 201 ? 20.023 14.899 -7.470 1.00 48.50 201 LYS A N 1
ATOM 1639 C CA . LYS A 1 201 ? 20.425 16.110 -6.741 1.00 48.50 201 LYS A CA 1
ATOM 1640 C C . LYS A 1 201 ? 19.510 16.413 -5.548 1.00 48.50 201 LYS A C 1
ATOM 1642 O O . LYS A 1 201 ? 19.904 17.174 -4.668 1.00 48.50 201 LYS A O 1
ATOM 1647 N N . ASP A 1 202 ? 18.334 15.790 -5.495 1.00 49.56 202 ASP A N 1
ATOM 1648 C CA . ASP A 1 202 ? 17.317 16.032 -4.476 1.00 49.56 202 ASP A CA 1
ATOM 1649 C C . ASP A 1 202 ? 17.405 15.068 -3.287 1.00 49.56 202 ASP A C 1
ATOM 1651 O O . ASP A 1 202 ? 16.815 15.336 -2.246 1.00 49.56 202 ASP A O 1
ATOM 1655 N N . LEU A 1 203 ? 18.175 13.976 -3.373 1.00 52.72 203 LEU A N 1
ATOM 1656 C CA . LEU A 1 203 ? 18.286 12.985 -2.293 1.00 52.72 203 LEU A CA 1
ATOM 1657 C C . LEU A 1 203 ? 18.808 13.582 -0.967 1.00 52.72 203 LEU A C 1
ATOM 1659 O O . LEU A 1 203 ? 18.239 13.274 0.081 1.00 52.72 203 LEU A O 1
ATOM 1663 N N . PRO A 1 204 ? 19.824 14.472 -0.971 1.00 55.81 204 PRO A N 1
ATOM 1664 C CA . PRO A 1 204 ? 20.252 15.181 0.235 1.00 55.81 204 PRO A CA 1
ATOM 1665 C C . PRO A 1 204 ? 19.186 16.138 0.777 1.00 55.81 204 PRO A C 1
ATOM 1667 O O . PRO A 1 204 ? 19.063 16.277 1.986 1.00 55.81 204 PRO A O 1
ATOM 1670 N N . LYS A 1 205 ? 18.394 16.772 -0.096 1.00 53.88 205 LYS A N 1
ATOM 1671 C CA . LYS A 1 205 ? 17.303 17.673 0.299 1.00 53.88 205 LYS A CA 1
ATOM 1672 C C . LYS A 1 205 ? 16.138 16.899 0.915 1.00 53.88 205 LYS A C 1
ATOM 1674 O O . LYS A 1 205 ? 15.645 17.302 1.955 1.00 53.88 205 LYS A O 1
ATOM 1679 N N . ILE A 1 206 ? 15.767 15.757 0.337 1.00 53.09 206 ILE A N 1
ATOM 1680 C CA . ILE A 1 206 ? 14.734 14.857 0.865 1.00 53.09 206 ILE A CA 1
ATOM 1681 C C . ILE A 1 206 ? 15.174 14.265 2.207 1.00 53.09 206 ILE A C 1
ATOM 1683 O O . ILE A 1 206 ? 14.387 14.257 3.151 1.00 53.09 206 ILE A O 1
ATOM 1687 N N . LYS A 1 207 ? 16.436 13.822 2.323 1.00 55.06 207 LYS A N 1
ATOM 1688 C CA . LYS A 1 207 ? 17.012 13.402 3.609 1.00 55.06 207 LYS A CA 1
ATOM 1689 C C . LYS A 1 207 ? 16.927 14.525 4.630 1.00 55.06 207 LYS A C 1
ATOM 1691 O O . LYS A 1 207 ? 16.362 14.314 5.685 1.00 55.06 207 LYS A O 1
ATOM 1696 N N . LYS A 1 208 ? 17.379 15.727 4.277 1.00 53.62 208 LYS A N 1
ATOM 1697 C CA . LYS A 1 208 ? 17.338 16.910 5.139 1.00 53.62 208 LYS A CA 1
ATOM 1698 C C . LYS A 1 208 ? 15.912 17.308 5.541 1.00 53.62 208 LYS A C 1
ATOM 1700 O O . LYS A 1 208 ? 15.672 17.583 6.701 1.00 53.62 208 LYS A O 1
ATOM 1705 N N . GLU A 1 209 ? 14.934 17.280 4.641 1.00 49.47 209 GLU A N 1
ATOM 1706 C CA . GLU A 1 209 ? 13.531 17.599 4.956 1.00 49.47 209 GLU A CA 1
ATOM 1707 C C . GLU A 1 209 ? 12.874 16.547 5.872 1.00 49.47 209 GLU A C 1
ATOM 1709 O O . GLU A 1 209 ? 12.019 16.887 6.693 1.00 49.47 209 GLU A O 1
ATOM 1714 N N . TYR A 1 210 ? 13.307 15.285 5.791 1.00 50.28 210 TYR A N 1
ATOM 1715 C CA . TYR A 1 210 ? 12.859 14.212 6.685 1.00 50.28 210 TYR A CA 1
ATOM 1716 C C . TYR A 1 210 ? 13.675 14.087 7.982 1.00 50.28 210 TYR A C 1
ATOM 1718 O O . TYR A 1 210 ? 13.124 13.642 8.983 1.00 50.28 210 TYR A O 1
ATOM 1726 N N . GLU A 1 211 ? 14.946 14.484 7.990 1.00 48.75 211 GLU A N 1
ATOM 1727 C CA . GLU A 1 211 ? 15.843 14.453 9.154 1.00 48.75 211 GLU A CA 1
ATOM 1728 C C . GLU A 1 211 ? 15.742 15.747 9.986 1.00 48.75 211 GLU A C 1
ATOM 1730 O O . GLU A 1 211 ? 15.752 15.680 11.210 1.00 48.75 211 GLU A O 1
ATOM 1735 N N . GLU A 1 212 ? 15.573 16.918 9.362 1.00 40.00 212 GLU A N 1
ATOM 1736 C CA . GLU A 1 212 ? 15.495 18.227 10.040 1.00 40.00 212 GLU A CA 1
ATOM 1737 C C . GLU A 1 212 ? 14.055 18.696 10.315 1.00 40.00 212 GLU A C 1
ATOM 1739 O O . GLU A 1 212 ? 13.833 19.520 11.197 1.00 40.00 212 GLU A O 1
ATOM 1744 N N . GLY A 1 213 ? 13.043 18.154 9.628 1.00 37.53 213 GLY A N 1
ATOM 1745 C CA . GLY A 1 213 ? 11.625 18.444 9.908 1.00 37.53 213 GLY A CA 1
ATOM 1746 C C . GLY A 1 213 ? 11.024 17.644 11.079 1.00 37.53 213 GLY A C 1
ATOM 1747 O O . GLY A 1 213 ? 9.796 17.629 11.254 1.00 37.53 213 GLY A O 1
ATOM 1748 N N . TYR A 1 214 ? 11.851 16.901 11.821 1.00 40.56 214 TYR A N 1
ATOM 1749 C CA . TYR A 1 214 ? 11.441 15.803 12.700 1.00 40.56 214 TYR A CA 1
ATOM 1750 C C . TYR A 1 214 ? 12.305 15.712 13.974 1.00 40.56 214 TYR A C 1
ATOM 1752 O O . TYR A 1 214 ? 13.191 14.870 14.093 1.00 40.56 214 TYR A O 1
ATOM 1760 N N . GLU A 1 215 ? 11.965 16.490 15.003 1.00 33.00 215 GLU A N 1
ATOM 1761 C CA . GLU A 1 215 ? 12.268 16.098 16.386 1.00 33.00 215 GLU A CA 1
ATOM 1762 C C . GLU A 1 215 ? 11.339 14.935 16.775 1.00 33.00 215 GLU A C 1
ATOM 1764 O O . GLU A 1 215 ? 10.244 15.130 17.299 1.00 33.00 215 GLU A O 1
ATOM 1769 N N . GLY A 1 216 ? 11.712 13.702 16.427 1.00 31.97 216 GLY A N 1
ATOM 1770 C CA . GLY A 1 216 ? 10.874 12.544 16.738 1.00 31.97 216 GLY A CA 1
ATOM 1771 C C . GLY A 1 216 ? 11.333 11.227 16.128 1.00 31.97 216 GLY A C 1
ATOM 1772 O O . GLY A 1 216 ? 10.687 10.711 15.226 1.00 31.97 216 GLY A O 1
ATOM 1773 N N . ASN A 1 217 ? 12.400 10.669 16.701 1.00 31.67 217 ASN A N 1
ATOM 1774 C CA . ASN A 1 217 ? 12.792 9.253 16.692 1.00 31.67 217 ASN A CA 1
ATOM 1775 C C . ASN A 1 217 ? 13.163 8.573 15.354 1.00 31.67 217 ASN A C 1
ATOM 1777 O O . ASN A 1 217 ? 12.371 7.877 14.727 1.00 31.67 217 ASN A O 1
ATOM 1781 N N . TYR A 1 218 ? 14.463 8.693 15.061 1.00 36.91 218 TYR A N 1
ATOM 1782 C CA . TYR A 1 218 ? 15.426 7.685 14.586 1.00 36.91 218 TYR A CA 1
ATOM 1783 C C . TYR A 1 218 ? 15.044 6.699 13.468 1.00 36.91 218 TYR A C 1
ATOM 1785 O O . TYR A 1 218 ? 14.362 5.696 13.679 1.00 36.91 218 TYR A O 1
ATOM 1793 N N . VAL A 1 219 ? 15.748 6.852 12.341 1.00 33.62 219 VAL A N 1
ATOM 1794 C CA . VAL A 1 219 ? 16.251 5.726 11.545 1.00 33.62 219 VAL A CA 1
ATOM 1795 C C . VAL A 1 219 ? 17.742 5.568 11.864 1.00 33.62 219 VAL A C 1
ATOM 1797 O O . VAL A 1 219 ? 18.561 6.346 11.390 1.00 33.62 219 VAL A O 1
ATOM 1800 N N . ASN A 1 220 ? 18.112 4.556 12.654 1.00 28.78 220 ASN A N 1
ATOM 1801 C CA . ASN A 1 220 ? 19.486 4.051 12.624 1.00 28.78 220 ASN A CA 1
ATOM 1802 C C . ASN A 1 220 ? 19.630 3.203 11.356 1.00 28.78 220 ASN A C 1
ATOM 1804 O O . ASN A 1 220 ? 19.080 2.102 11.274 1.00 28.78 220 ASN A O 1
ATOM 1808 N N . ILE A 1 221 ? 20.332 3.742 10.363 1.00 29.81 221 ILE A N 1
ATOM 1809 C CA . ILE A 1 221 ? 20.849 2.978 9.228 1.00 29.81 221 ILE A CA 1
ATOM 1810 C C . ILE A 1 221 ? 22.236 2.487 9.662 1.00 29.81 221 ILE A C 1
ATOM 1812 O O . ILE A 1 221 ? 23.160 3.292 9.756 1.00 29.81 221 ILE A O 1
ATOM 1816 N N . ILE A 1 222 ? 22.344 1.198 10.000 1.00 32.69 222 ILE A N 1
ATOM 1817 C CA . ILE A 1 222 ? 23.619 0.461 10.018 1.00 32.69 222 ILE A CA 1
ATOM 1818 C C . ILE A 1 222 ? 23.735 -0.231 8.666 1.00 32.69 222 ILE A C 1
ATOM 1820 O O . ILE A 1 222 ? 22.705 -0.824 8.254 1.00 32.69 222 ILE A O 1
#

Secondary structure (DSSP, 8-state):
-PPPPHHHHHHHHHHHHHHHHHHHHHTTT--PEEEEEEEEEE-TTHHHHHHTTTT--SHHHHHHHHHHHHHHHHHHHH--TTEEEEEEESS-HHHHHHHTTT-HHHHHHHHHHHHHGGGEEEEE-SSS---HHHHHHHHHHHHHTTEEEEEEEEEEEEES-IIIIIHHHHHHHHHHH--SSPPEEEEEEE----TTTTT-TTHHHHHHHHHHS--S------